Protein AF-A0AAD3CUM4-F1 (afdb_monomer_lite)

pLDDT: mean 88.6, std 14.89, range [34.88, 98.5]

Organism: NCBI:txid426638

Secondary structure (DSSP, 8-state):
-----PPPSS-HHHHHHHHHHTTPEEEEEETTTTEEEEEETTEEEEEETTTTEEEEEEEETTTEEEEEEE-S--HHHHHHHHH-TT---STT-----------S-HHHHHHHHHHHHHHHHHHHHHHHHHHHHHHHHHHHHHHHHHHHHHHHHHHHHHHHHHHHHHHHHHHHHHHHHHHHHT-S-----S-TTHHHHHHH--TTEEEEEEETTEEEEEETTS-EEE-TT--HHHHHHHHT--TTSPPEEEEEE-STT-EEEEETTS-EEEE--HHHHHHHHH--SPEEEEEE-SSTT-EEEEETT--

Radius of gyration: 44.01 Å; chains: 1; bounding box: 70×64×122 Å

Foldseek 3Di:
DDPPQPDFLADPVLLVVLCVVLVWAWDDDDVVQCWTWTDDDFWIWIANRRFRKIKIWGQDPPPGTDIDIAGPHHSVNSSVCSNPVPDDDVRDDPDPDDDDDDDDDVPVVVVVVVVVVVVVVVVVVVVVVVVVVVVVVVVVVVVVVVVVVVVVVVVVVVVVVVVVVVVVVVVVVVVVVVLVVVDPDDDDDDAAPVVQVVVQDDSQFQEWEDEDNKIKTAGPVLDIDMDPDQQPVVVCVRPVDDPPDFGWRYKYYYYPNWIWTAGPVQDIDIDADPVVVVVVVPDPFRWPDKYADNDRHGIDTATPVGD

Sequence (307 aa):
MIIVVEAAPFSISAVRKLARECGLEEIYLNETSRVISFRSSNTRYNVYYTTGTISTSLDHPRQGKTQLFRRNVDMNLLRQIFLNPRIHTDLGYQQTSPSRELNSDVKGEEDSARIQKEKLLAERAAIDKEIKECQAILDRYEKERQEKARKEAEEKERKRKAEFEEAHRREVRARDSKRTERGLRAKWCGLRESDNFKKNFRNDTTCVAIGGDTHLCLYENGGWAYSSGLTTNLHKKLHTRALSHPSPDYIAMGSLDRYYIRFANGKSEWVGPKDMTELLQNTNRKVKSVAFGEDFETYFIVFEDGY

Structure (mmCIF, N/CA/C/O backbone):
data_AF-A0AAD3CUM4-F1
#
_entry.id   AF-A0AAD3CUM4-F1
#
loop_
_atom_site.group_PDB
_atom_site.id
_atom_site.type_symbol
_atom_site.label_atom_id
_atom_site.label_alt_id
_atom_site.label_comp_id
_atom_site.label_asym_id
_atom_site.label_entity_id
_atom_site.label_seq_id
_atom_site.pdbx_PDB_ins_code
_atom_site.Cartn_x
_atom_site.Cartn_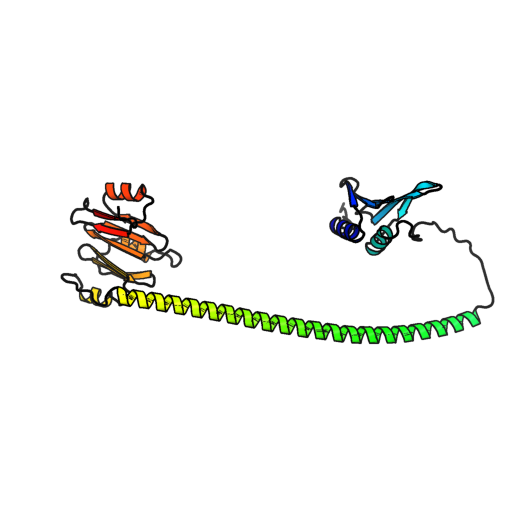y
_atom_site.Cartn_z
_atom_site.occupancy
_atom_site.B_iso_or_equiv
_atom_site.auth_seq_id
_atom_site.auth_comp_id
_atom_site.auth_asym_id
_atom_site.auth_atom_id
_atom_site.pdbx_PDB_model_num
ATOM 1 N N . MET A 1 1 ? -16.679 5.604 -51.745 1.00 39.28 1 MET A N 1
ATOM 2 C CA . MET A 1 1 ? -15.453 6.323 -52.144 1.00 39.28 1 MET A CA 1
ATOM 3 C C . MET A 1 1 ? -14.531 6.341 -50.932 1.00 39.28 1 MET A C 1
ATOM 5 O O . MET A 1 1 ? -14.786 7.084 -49.996 1.00 39.28 1 MET A O 1
ATOM 9 N N . ILE A 1 2 ? -13.573 5.413 -50.874 1.00 35.34 2 ILE A N 1
ATOM 10 C CA . ILE A 1 2 ? -12.630 5.294 -49.753 1.00 35.34 2 ILE A CA 1
ATOM 11 C C . ILE A 1 2 ? -11.552 6.350 -49.984 1.00 35.34 2 ILE A C 1
ATOM 13 O O . ILE A 1 2 ? -10.787 6.247 -50.939 1.00 35.34 2 ILE A O 1
ATOM 17 N N . ILE A 1 3 ? -11.534 7.394 -49.158 1.00 37.97 3 ILE A N 1
ATOM 18 C CA . ILE A 1 3 ? -10.437 8.360 -49.149 1.00 37.97 3 ILE A CA 1
ATOM 19 C C . ILE A 1 3 ? -9.267 7.646 -48.475 1.00 37.97 3 ILE A C 1
ATOM 21 O O . ILE A 1 3 ? -9.255 7.479 -47.256 1.00 37.97 3 ILE A O 1
ATOM 25 N N . VAL A 1 4 ? -8.314 7.170 -49.274 1.00 40.03 4 VAL A N 1
ATOM 26 C CA . VAL A 1 4 ? -7.016 6.719 -48.770 1.00 40.03 4 VAL A CA 1
ATOM 27 C C . VAL A 1 4 ? -6.328 7.966 -48.228 1.00 40.03 4 VAL A C 1
ATOM 29 O O . VAL A 1 4 ? -5.893 8.829 -48.986 1.00 40.03 4 VAL A O 1
ATOM 32 N N . VAL A 1 5 ? -6.320 8.117 -46.907 1.00 43.44 5 VAL A N 1
ATOM 33 C CA . VAL A 1 5 ? -5.578 9.191 -46.252 1.00 43.44 5 VAL A CA 1
ATOM 34 C C . VAL A 1 5 ? -4.113 8.767 -46.296 1.00 43.44 5 VAL A C 1
ATOM 36 O O . VAL A 1 5 ? -3.668 7.994 -45.451 1.00 43.44 5 VAL A O 1
ATOM 39 N N . GLU A 1 6 ? -3.383 9.190 -47.331 1.00 56.12 6 GLU A N 1
ATOM 40 C CA . GLU A 1 6 ? -1.929 9.023 -47.370 1.00 56.12 6 GLU A CA 1
ATOM 41 C C . GLU A 1 6 ? -1.338 9.608 -46.083 1.00 56.12 6 GLU A C 1
ATOM 43 O O . GLU A 1 6 ? -1.635 10.746 -45.698 1.00 56.12 6 GLU A O 1
ATOM 48 N N . ALA A 1 7 ? -0.554 8.795 -45.371 1.00 66.38 7 ALA A N 1
ATOM 49 C CA . ALA A 1 7 ? 0.102 9.221 -44.147 1.00 66.38 7 ALA A CA 1
ATOM 50 C C . ALA A 1 7 ? 0.982 10.437 -44.458 1.00 66.38 7 ALA A C 1
ATOM 52 O O . ALA A 1 7 ? 1.768 10.417 -45.405 1.00 66.38 7 ALA A O 1
ATOM 53 N N . ALA A 1 8 ? 0.833 11.504 -43.671 1.00 71.94 8 ALA A N 1
ATOM 54 C CA . ALA A 1 8 ? 1.598 12.723 -43.876 1.00 71.94 8 ALA A CA 1
ATOM 55 C C . ALA A 1 8 ? 3.113 12.403 -43.883 1.00 71.94 8 ALA A C 1
ATOM 57 O O . ALA A 1 8 ? 3.585 11.763 -42.941 1.00 71.94 8 ALA A O 1
ATOM 58 N N . PRO A 1 9 ? 3.885 12.862 -44.889 1.00 80.00 9 PRO A N 1
ATOM 59 C CA . PRO A 1 9 ? 5.317 12.597 -45.011 1.00 80.00 9 PRO A CA 1
ATOM 60 C C . PRO A 1 9 ? 6.108 13.099 -43.802 1.00 80.00 9 PRO A C 1
ATOM 62 O O . PRO A 1 9 ? 7.160 12.547 -43.486 1.00 80.00 9 PRO A O 1
ATOM 65 N N . PHE A 1 10 ? 5.592 14.107 -43.090 1.00 89.06 10 PHE A N 1
ATOM 66 C CA . PHE A 1 10 ? 6.188 14.608 -41.863 1.00 89.06 10 PHE A CA 1
ATOM 67 C C . PHE A 1 10 ? 5.177 14.692 -40.720 1.00 89.06 10 PHE A C 1
ATOM 69 O O . PHE A 1 10 ? 4.090 15.252 -40.862 1.00 89.06 10 PHE A O 1
ATOM 76 N N . SER A 1 11 ? 5.584 14.235 -39.533 1.00 93.19 11 SER A N 1
ATOM 77 C CA . SER A 1 11 ? 4.895 14.607 -38.297 1.00 93.19 11 SER A CA 1
ATOM 78 C C . SER A 1 11 ? 5.381 15.979 -37.823 1.00 93.19 11 SER A C 1
ATOM 80 O O . SER A 1 11 ? 6.581 16.264 -37.820 1.00 93.19 11 SER A O 1
ATOM 82 N N . ILE A 1 12 ? 4.457 16.835 -37.379 1.00 93.62 12 ILE A N 1
ATOM 83 C CA . ILE A 1 12 ? 4.780 18.187 -36.885 1.00 93.62 12 ILE A CA 1
ATOM 84 C C . ILE A 1 12 ? 5.822 18.117 -35.754 1.00 93.62 12 ILE A C 1
ATOM 86 O O . ILE A 1 12 ? 6.767 18.905 -35.721 1.00 93.62 12 ILE A O 1
ATOM 90 N N . SER A 1 13 ? 5.699 17.132 -34.859 1.00 94.62 13 SER A N 1
ATOM 91 C CA . SER A 1 13 ? 6.642 16.904 -33.758 1.00 94.62 13 SER A CA 1
ATOM 92 C C . SER A 1 13 ? 8.065 16.609 -34.242 1.00 94.62 13 SER A C 1
ATOM 94 O O . SER A 1 13 ? 9.021 17.125 -33.660 1.00 94.62 13 SER A O 1
ATOM 96 N N . ALA A 1 14 ? 8.223 15.825 -35.315 1.00 94.38 14 ALA A N 1
ATOM 97 C CA . ALA A 1 14 ? 9.532 15.533 -35.896 1.00 94.38 14 ALA A CA 1
ATOM 98 C C . ALA A 1 14 ? 10.150 16.776 -36.551 1.00 94.38 14 ALA A C 1
ATOM 100 O O . ALA A 1 14 ? 11.322 17.066 -36.314 1.00 94.38 14 ALA A O 1
ATOM 101 N N . VAL A 1 15 ? 9.355 17.558 -37.291 1.00 95.62 15 VAL A N 1
ATOM 102 C CA . VAL A 1 15 ? 9.814 18.813 -37.915 1.00 95.62 15 VAL A CA 1
ATOM 103 C C . VAL A 1 15 ? 10.261 19.822 -36.854 1.00 95.62 15 VAL A C 1
ATOM 105 O O . VAL A 1 15 ? 11.330 20.409 -36.984 1.00 95.62 15 VAL A O 1
ATOM 108 N N . ARG A 1 16 ? 9.498 19.981 -35.764 1.00 97.56 16 ARG A N 1
ATOM 109 C CA . ARG A 1 16 ? 9.856 20.863 -34.637 1.00 97.56 16 ARG A CA 1
ATOM 110 C C . ARG A 1 16 ? 11.131 20.432 -33.927 1.00 97.56 16 ARG A C 1
ATOM 112 O O . ARG A 1 16 ? 11.955 21.271 -33.569 1.00 97.56 16 ARG A O 1
ATOM 119 N N . LYS A 1 17 ? 11.293 19.128 -33.684 1.00 96.94 17 LYS A N 1
ATOM 120 C CA . LYS A 1 17 ? 12.518 18.588 -33.083 1.00 96.94 17 LYS A CA 1
ATOM 121 C C . LYS A 1 17 ? 13.725 18.918 -33.963 1.00 96.94 17 LYS A C 1
ATOM 123 O O . LYS A 1 17 ? 14.683 19.497 -33.463 1.00 96.94 17 LYS A O 1
ATOM 128 N N . LEU A 1 18 ? 13.619 18.645 -35.262 1.00 96.88 18 LEU A N 1
ATOM 129 C CA . LEU A 1 18 ? 14.684 18.900 -36.224 1.00 96.88 18 LEU A CA 1
ATOM 130 C C . LEU A 1 18 ? 15.019 20.394 -36.355 1.00 96.88 18 LEU A C 1
ATOM 132 O O . LEU A 1 18 ? 16.186 20.768 -36.339 1.00 96.88 18 LEU A O 1
ATOM 136 N N . ALA A 1 19 ? 14.005 21.257 -36.435 1.00 96.31 19 ALA A N 1
ATOM 137 C CA . ALA A 1 19 ? 14.190 22.703 -36.508 1.00 96.31 19 ALA A CA 1
ATOM 138 C C . ALA A 1 19 ? 14.963 23.242 -35.291 1.00 96.31 19 ALA A C 1
ATOM 140 O O . ALA A 1 19 ? 15.895 24.024 -35.464 1.00 96.31 19 ALA A O 1
ATOM 141 N N . ARG A 1 20 ? 14.643 22.765 -34.077 1.00 96.06 20 ARG A N 1
ATOM 142 C CA . ARG A 1 20 ? 15.369 23.131 -32.847 1.00 96.06 20 ARG A CA 1
ATOM 143 C C . ARG A 1 20 ? 16.819 22.655 -32.856 1.00 96.06 20 ARG A C 1
ATOM 145 O O . ARG A 1 20 ? 17.699 23.418 -32.476 1.00 96.06 20 ARG A O 1
ATOM 152 N N . GLU A 1 21 ? 17.077 21.433 -33.318 1.00 96.00 21 GLU A N 1
ATOM 153 C CA . GLU A 1 21 ? 18.443 20.907 -33.475 1.00 96.00 21 GLU A CA 1
ATOM 154 C C . GLU A 1 21 ? 19.271 21.722 -34.481 1.00 96.00 21 GLU A C 1
ATOM 156 O O . GLU A 1 21 ? 20.487 21.822 -34.340 1.00 96.00 21 GLU A O 1
ATOM 161 N N . CYS A 1 22 ? 18.622 22.332 -35.477 1.00 94.38 22 CYS A N 1
ATOM 162 C CA . CYS A 1 22 ? 19.253 23.226 -36.451 1.00 94.38 22 CYS A CA 1
ATOM 163 C C . CYS A 1 22 ? 19.242 24.710 -36.033 1.00 94.38 22 CYS A C 1
ATOM 165 O O . CYS A 1 22 ? 19.630 25.562 -36.830 1.00 94.38 22 CYS A O 1
ATOM 167 N N . GLY A 1 23 ? 18.800 25.037 -34.813 1.00 95.94 23 GLY A N 1
ATOM 168 C CA . GLY A 1 23 ? 18.780 26.411 -34.300 1.00 95.94 23 GLY A CA 1
ATOM 169 C C . GLY A 1 23 ? 17.765 27.336 -34.983 1.00 95.94 23 GLY A C 1
ATOM 170 O O . GLY A 1 23 ? 17.975 28.547 -35.025 1.00 95.94 23 GLY A O 1
ATOM 171 N N . LEU A 1 24 ? 16.685 26.788 -35.548 1.00 96.56 24 LEU A N 1
ATOM 172 C CA . LEU A 1 24 ? 15.616 27.559 -36.181 1.00 96.56 24 LEU A CA 1
ATOM 173 C C . LEU A 1 24 ? 14.502 27.899 -35.182 1.00 96.56 24 LEU A C 1
ATOM 175 O O . LEU A 1 24 ? 14.103 27.069 -34.364 1.00 96.56 24 LEU A O 1
ATOM 179 N N . GLU A 1 25 ? 13.945 29.102 -35.306 1.00 96.56 25 GLU A N 1
ATOM 180 C CA . GLU A 1 25 ? 12.812 29.573 -34.503 1.00 96.56 25 GLU A CA 1
ATOM 181 C C . GLU A 1 25 ? 11.492 29.324 -35.250 1.00 96.56 25 GLU A C 1
ATOM 183 O O . GLU A 1 25 ? 11.367 29.696 -36.419 1.00 96.56 25 GLU A O 1
ATOM 188 N N . GLU A 1 26 ? 10.506 28.697 -34.600 1.00 97.38 26 GLU A N 1
ATOM 189 C CA . GLU A 1 26 ? 9.144 28.557 -35.142 1.00 97.38 26 GLU A CA 1
ATOM 190 C C . GLU A 1 26 ? 8.433 29.910 -35.103 1.00 97.38 26 GLU A C 1
ATOM 192 O O . GLU A 1 26 ? 8.363 30.544 -34.056 1.00 97.38 26 GLU A O 1
ATOM 197 N N . ILE A 1 27 ? 7.894 30.348 -36.241 1.00 96.75 27 ILE A N 1
ATOM 198 C CA . ILE A 1 27 ? 7.274 31.678 -36.369 1.00 96.75 27 ILE A CA 1
ATOM 199 C C . ILE A 1 27 ? 5.792 31.629 -36.744 1.00 96.75 27 ILE A C 1
ATOM 201 O O . ILE A 1 27 ? 5.099 32.635 -36.613 1.00 96.75 27 ILE A O 1
ATOM 205 N N . TYR A 1 28 ? 5.300 30.504 -37.270 1.00 95.38 28 TYR A N 1
ATOM 206 C CA . TYR A 1 28 ? 3.917 30.386 -37.730 1.00 95.38 28 TYR A CA 1
ATOM 207 C C . TYR A 1 28 ? 3.509 28.922 -37.909 1.00 95.38 28 TYR A C 1
ATOM 209 O O . TYR A 1 28 ? 4.274 28.130 -38.455 1.00 95.38 28 TYR A O 1
ATOM 217 N N . LEU A 1 29 ? 2.279 28.588 -37.526 1.00 96.06 29 LEU A N 1
ATOM 218 C CA . LEU A 1 29 ? 1.625 27.320 -37.839 1.00 96.06 29 LEU A CA 1
ATOM 219 C C . LEU A 1 29 ? 0.233 27.618 -38.394 1.00 96.06 29 LEU A C 1
ATOM 221 O O . LEU A 1 29 ? -0.526 28.379 -37.798 1.00 96.06 29 LEU A O 1
ATOM 225 N N . ASN A 1 30 ? -0.108 27.000 -39.520 1.00 94.19 30 ASN A N 1
ATOM 226 C CA . ASN A 1 30 ? -1.452 27.026 -40.078 1.00 94.19 30 ASN A CA 1
ATOM 227 C C . ASN A 1 30 ? -1.895 25.603 -40.392 1.00 94.19 30 ASN A C 1
ATOM 229 O O . ASN A 1 30 ? -1.378 24.967 -41.312 1.00 94.19 30 ASN A O 1
ATOM 233 N N . GLU A 1 31 ? -2.860 25.126 -39.615 1.00 91.94 31 GLU A N 1
ATOM 234 C CA . GLU A 1 31 ? -3.391 23.770 -39.723 1.00 91.94 31 GLU A CA 1
ATOM 235 C C . GLU A 1 31 ? -4.253 23.585 -40.978 1.00 91.94 31 GLU A C 1
ATOM 237 O O . GLU A 1 31 ? -4.202 22.525 -41.602 1.00 91.94 31 GLU A O 1
ATOM 242 N N . THR A 1 32 ? -4.965 24.630 -41.412 1.00 89.62 32 THR A N 1
ATOM 243 C CA . THR A 1 32 ? -5.799 24.621 -42.624 1.00 89.62 32 THR A CA 1
ATOM 244 C C . THR A 1 32 ? -4.951 24.448 -43.882 1.00 89.62 32 THR A C 1
ATOM 246 O O . THR A 1 32 ? -5.206 23.562 -44.694 1.00 89.62 32 THR A O 1
ATOM 249 N N . SER A 1 33 ? -3.897 25.255 -44.022 1.00 89.62 33 SER A N 1
ATOM 250 C CA . SER A 1 33 ? -2.950 25.190 -45.147 1.00 89.62 33 SER A CA 1
ATOM 251 C C . SER A 1 33 ? -1.838 24.160 -44.937 1.00 89.62 33 SER A C 1
ATOM 253 O O . SER A 1 33 ? -0.965 24.010 -45.792 1.00 89.62 33 SER A O 1
ATOM 255 N N . ARG A 1 34 ? -1.856 23.466 -43.793 1.00 94.81 34 ARG A N 1
ATOM 256 C CA . ARG A 1 34 ? -0.918 22.411 -43.399 1.00 94.81 34 ARG A CA 1
ATOM 257 C C . ARG A 1 34 ? 0.549 22.813 -43.554 1.00 94.81 34 ARG A C 1
ATOM 259 O O . ARG A 1 34 ? 1.367 22.059 -44.089 1.00 94.81 34 ARG A O 1
ATOM 266 N N . VAL A 1 35 ? 0.865 24.020 -43.088 1.00 95.75 35 VAL A N 1
ATOM 267 C CA . VAL A 1 35 ? 2.194 24.627 -43.191 1.00 95.75 35 VAL A CA 1
ATOM 268 C C . VAL A 1 35 ? 2.695 25.076 -41.825 1.00 95.75 35 VAL A C 1
ATOM 270 O O . VAL A 1 35 ? 1.973 25.711 -41.059 1.00 95.75 35 VAL A O 1
ATOM 273 N N . ILE A 1 36 ? 3.957 24.766 -41.543 1.00 97.44 36 ILE A N 1
ATOM 274 C CA . ILE A 1 36 ? 4.701 25.293 -40.399 1.00 97.44 36 ILE A CA 1
ATOM 275 C C . ILE A 1 36 ? 5.894 26.094 -40.923 1.00 97.44 36 ILE A C 1
ATOM 277 O O . ILE A 1 36 ? 6.588 25.659 -41.846 1.00 97.44 36 ILE A O 1
ATOM 281 N N . SER A 1 37 ? 6.105 27.291 -40.384 1.00 97.38 37 SER A N 1
ATOM 282 C CA . SER A 1 37 ? 7.172 28.189 -40.809 1.00 97.38 37 SER A CA 1
ATOM 283 C C . SER A 1 37 ? 8.220 28.365 -39.723 1.00 97.38 37 SER A C 1
ATOM 285 O O . SER A 1 37 ? 7.894 28.558 -38.552 1.00 97.38 37 SER A O 1
ATOM 287 N N . PHE A 1 38 ? 9.476 28.416 -40.152 1.00 97.44 38 PHE A N 1
ATOM 288 C CA . PHE A 1 38 ? 10.623 28.696 -39.301 1.00 97.44 38 PHE A CA 1
ATOM 289 C C . PHE A 1 38 ? 11.467 29.836 -39.866 1.00 97.44 38 PHE A C 1
ATOM 291 O O . PHE A 1 38 ? 11.391 30.154 -41.058 1.00 97.44 38 PHE A O 1
ATOM 298 N N . ARG A 1 39 ? 12.302 30.435 -39.022 1.00 95.50 39 ARG A N 1
ATOM 299 C CA . ARG A 1 39 ? 13.227 31.505 -39.398 1.00 95.50 39 ARG A CA 1
ATOM 300 C C . ARG A 1 39 ? 14.628 31.251 -38.847 1.00 95.50 39 ARG A C 1
ATOM 302 O O . ARG A 1 39 ? 14.784 30.740 -37.743 1.00 95.50 39 ARG A O 1
ATOM 309 N N . SER A 1 40 ? 15.631 31.667 -39.615 1.00 93.06 40 SER A N 1
ATOM 310 C CA . SER A 1 40 ? 17.012 31.873 -39.159 1.00 93.06 40 SER A CA 1
ATOM 311 C C . SER A 1 40 ? 17.566 33.121 -39.820 1.00 93.06 40 SER A C 1
ATOM 313 O O . SER A 1 40 ? 17.427 33.226 -41.032 1.00 93.06 40 SER A O 1
ATOM 315 N N . SER A 1 41 ? 18.159 34.038 -39.047 1.00 85.62 41 SER A N 1
ATOM 316 C CA . SER A 1 41 ? 18.740 35.321 -39.493 1.00 85.62 41 SER A CA 1
ATOM 317 C C . SER A 1 41 ? 18.008 35.975 -40.685 1.00 85.62 41 SER A C 1
ATOM 319 O O . SER A 1 41 ? 17.056 36.719 -40.469 1.00 85.62 41 SER A O 1
ATOM 321 N N . ASN A 1 42 ? 18.394 35.642 -41.926 1.00 87.38 42 ASN A N 1
ATOM 322 C CA . ASN A 1 42 ? 17.868 36.197 -43.185 1.00 87.38 42 ASN A CA 1
ATOM 323 C C . ASN A 1 42 ? 17.093 35.195 -44.074 1.00 87.38 42 ASN A C 1
ATOM 325 O O . ASN A 1 42 ? 16.912 35.427 -45.271 1.00 87.38 42 ASN A O 1
ATOM 329 N N . THR A 1 43 ? 16.658 34.064 -43.520 1.00 93.19 43 THR A N 1
ATOM 330 C CA . THR A 1 43 ? 15.976 32.979 -44.240 1.00 93.19 43 THR A CA 1
ATOM 331 C C . THR A 1 43 ? 14.665 32.604 -43.566 1.00 93.19 43 THR A C 1
ATOM 333 O O . THR A 1 43 ? 14.620 32.366 -42.356 1.00 93.19 43 THR A O 1
ATOM 336 N N . ARG A 1 44 ? 13.602 32.481 -44.365 1.00 95.19 44 ARG A N 1
ATOM 337 C CA . ARG A 1 44 ? 12.326 31.892 -43.947 1.00 95.19 44 ARG A CA 1
ATOM 338 C C . ARG A 1 44 ? 12.135 30.532 -44.606 1.00 95.19 44 ARG A C 1
ATOM 340 O O . ARG A 1 44 ? 12.261 30.401 -45.821 1.00 95.19 44 ARG A O 1
ATOM 347 N N . TYR A 1 45 ? 11.763 29.547 -43.803 1.00 96.94 45 TYR A N 1
ATOM 348 C CA . TYR A 1 45 ? 11.442 28.191 -44.226 1.00 96.94 45 TYR A CA 1
ATOM 349 C C . TYR A 1 45 ? 9.941 27.977 -44.067 1.00 96.94 45 TYR A C 1
ATOM 351 O O . TYR A 1 45 ? 9.402 28.267 -43.005 1.00 96.94 45 TYR A O 1
ATOM 359 N N . ASN A 1 46 ? 9.269 27.458 -45.088 1.00 96.94 46 ASN A N 1
ATOM 360 C CA . ASN A 1 46 ? 7.891 26.979 -45.002 1.00 96.94 46 ASN A CA 1
ATOM 361 C C . ASN A 1 46 ? 7.888 25.480 -45.310 1.00 96.94 46 ASN A C 1
ATOM 363 O O . ASN A 1 46 ? 8.309 25.073 -46.395 1.00 96.94 46 ASN A O 1
ATOM 367 N N . VAL A 1 47 ? 7.419 24.678 -44.358 1.00 96.44 47 VAL A N 1
ATOM 368 C CA . VAL A 1 47 ? 7.346 23.217 -44.445 1.00 96.44 47 VAL A CA 1
ATOM 369 C C . VAL A 1 47 ? 5.882 22.816 -44.584 1.00 96.44 47 VAL A C 1
ATOM 371 O O . VAL A 1 47 ? 5.104 22.950 -43.639 1.00 96.44 47 VAL A O 1
ATOM 374 N N . TYR A 1 48 ? 5.507 22.315 -45.759 1.00 95.81 48 TYR A N 1
ATOM 375 C CA . TYR A 1 48 ? 4.178 21.765 -46.013 1.00 95.81 48 TYR A CA 1
ATOM 376 C C . TYR A 1 48 ? 4.179 20.293 -45.591 1.00 95.81 48 TYR A C 1
ATOM 378 O O . TYR A 1 48 ? 4.523 19.399 -46.368 1.00 95.81 48 TYR A O 1
ATOM 386 N N . TYR A 1 49 ? 3.841 20.040 -44.323 1.00 92.31 49 TYR A N 1
ATOM 387 C CA . TYR A 1 49 ? 4.108 18.758 -43.656 1.00 92.31 49 TYR A CA 1
ATOM 388 C C . TYR A 1 49 ? 3.282 17.578 -44.185 1.00 92.31 49 TYR A C 1
ATOM 390 O O . TYR A 1 49 ? 3.596 16.428 -43.893 1.00 92.31 49 TYR A O 1
ATOM 398 N N . THR A 1 50 ? 2.264 17.849 -45.006 1.00 90.38 50 THR A N 1
ATOM 399 C CA . THR A 1 50 ? 1.471 16.801 -45.669 1.00 90.38 50 THR A CA 1
ATOM 400 C C . THR A 1 50 ? 1.890 16.481 -47.098 1.00 90.38 50 THR A C 1
ATOM 402 O O . THR A 1 50 ? 1.554 15.408 -47.575 1.00 90.38 50 THR A O 1
ATOM 405 N N . THR A 1 51 ? 2.640 17.353 -47.774 1.00 89.62 51 THR A N 1
ATOM 406 C CA . THR A 1 51 ? 3.060 17.122 -49.170 1.00 89.62 51 THR A CA 1
ATOM 407 C C . THR A 1 51 ? 4.565 16.927 -49.316 1.00 89.62 51 THR A C 1
ATOM 409 O O . THR A 1 51 ? 5.044 16.676 -50.416 1.00 89.62 51 THR A O 1
ATOM 412 N N . GLY A 1 52 ? 5.337 17.113 -48.240 1.00 90.44 52 GLY A N 1
ATOM 413 C CA . GLY A 1 52 ? 6.798 17.060 -48.309 1.00 90.44 52 GLY A CA 1
ATOM 414 C C . GLY A 1 52 ? 7.389 18.208 -49.135 1.00 90.44 52 GLY A C 1
ATOM 415 O O . GLY A 1 52 ? 8.509 18.105 -49.633 1.00 90.44 52 GLY A O 1
ATOM 416 N N . THR A 1 53 ? 6.633 19.296 -49.325 1.00 94.00 53 THR A N 1
ATOM 417 C CA . THR A 1 53 ? 7.095 20.476 -50.066 1.00 94.00 53 THR A CA 1
ATOM 418 C C . THR A 1 53 ? 7.758 21.444 -49.104 1.00 94.00 53 THR A C 1
ATOM 420 O O . THR A 1 53 ? 7.173 21.805 -48.083 1.00 94.00 53 THR A O 1
ATOM 423 N N . ILE A 1 54 ? 8.954 21.911 -49.446 1.00 94.75 54 ILE A N 1
ATOM 424 C CA . ILE A 1 54 ? 9.693 22.902 -48.669 1.00 94.75 54 ILE A CA 1
ATOM 425 C C . ILE A 1 54 ? 9.917 24.135 -49.528 1.00 94.75 54 ILE A C 1
ATOM 427 O O . ILE A 1 54 ? 10.411 24.046 -50.651 1.00 94.75 54 ILE A O 1
ATOM 431 N N . SER A 1 55 ? 9.581 25.295 -48.980 1.00 94.12 55 SER A N 1
ATOM 432 C CA . SER A 1 55 ? 9.884 26.586 -49.581 1.00 94.12 55 SER A CA 1
ATOM 433 C C . SER A 1 55 ? 10.893 27.330 -48.720 1.00 94.12 55 SER A C 1
ATOM 435 O O . SER A 1 55 ? 10.648 27.548 -47.535 1.00 94.12 55 SER A O 1
ATOM 437 N N . THR A 1 56 ? 11.982 27.787 -49.327 1.00 93.69 56 THR A N 1
ATOM 438 C CA . THR A 1 56 ? 12.985 28.643 -48.684 1.00 93.69 56 THR A CA 1
ATOM 439 C C . THR A 1 56 ? 12.973 30.021 -49.322 1.00 93.69 56 THR A C 1
ATOM 441 O O . THR A 1 56 ? 13.233 30.135 -50.518 1.00 93.69 56 THR A O 1
ATOM 444 N N . SER A 1 57 ? 12.689 31.055 -48.534 1.00 91.06 57 SER A N 1
ATOM 445 C CA . SER A 1 57 ? 12.760 32.457 -48.947 1.00 91.06 57 SER A CA 1
ATOM 446 C C . SER A 1 57 ? 14.024 33.094 -48.374 1.00 91.06 57 SER A C 1
ATOM 448 O O . SER A 1 57 ? 14.208 33.108 -47.156 1.00 91.06 57 SER A O 1
ATOM 450 N N . LEU A 1 58 ? 14.881 33.606 -49.252 1.00 89.25 58 LEU A N 1
ATOM 451 C CA . LEU A 1 58 ? 16.191 34.185 -48.953 1.00 89.25 58 LEU A CA 1
ATOM 452 C C . LEU A 1 58 ? 16.240 35.622 -49.467 1.00 89.25 58 LEU A C 1
ATOM 454 O O . LEU A 1 58 ? 15.817 35.879 -50.594 1.00 89.25 58 LEU A O 1
ATOM 458 N N . ASP A 1 59 ? 16.810 36.543 -48.695 1.00 78.88 59 ASP A N 1
ATOM 459 C CA . ASP A 1 59 ? 17.126 37.878 -49.209 1.00 78.88 59 ASP A CA 1
ATOM 460 C C . ASP A 1 59 ? 18.508 37.863 -49.885 1.00 78.88 59 ASP A C 1
ATOM 462 O O . ASP A 1 59 ? 19.537 37.666 -49.232 1.00 78.88 59 ASP A O 1
ATOM 466 N N . HIS A 1 60 ? 18.542 37.955 -51.218 1.00 68.75 60 HIS A N 1
ATOM 467 C CA . HIS A 1 60 ? 19.776 37.891 -51.995 1.00 68.75 60 HIS A CA 1
ATOM 468 C C . HIS A 1 60 ? 20.364 39.299 -52.180 1.00 68.75 60 HIS A C 1
ATOM 470 O O . HIS A 1 60 ? 19.695 40.156 -52.758 1.00 68.75 60 HIS A O 1
ATOM 476 N N . PRO A 1 61 ? 21.646 39.539 -51.836 1.00 69.06 61 PRO A N 1
ATOM 477 C CA . PRO A 1 61 ? 22.236 40.884 -51.818 1.00 69.06 61 PRO A CA 1
ATOM 478 C C . PRO A 1 61 ? 22.240 41.605 -53.177 1.00 69.06 61 PRO A C 1
ATOM 480 O O . PRO A 1 61 ? 22.397 42.818 -53.219 1.00 69.06 61 PRO A O 1
ATOM 483 N N . ARG A 1 62 ? 22.067 40.877 -54.292 1.00 67.12 62 ARG A N 1
ATOM 484 C CA . ARG A 1 62 ? 21.960 41.448 -55.652 1.00 67.12 62 ARG A CA 1
ATOM 485 C C . ARG A 1 62 ? 20.591 41.298 -56.321 1.00 67.12 62 ARG A C 1
ATOM 487 O O . ARG A 1 62 ? 20.340 41.982 -57.300 1.00 67.12 62 ARG A O 1
ATOM 494 N N . GLN A 1 63 ? 19.752 40.363 -55.869 1.00 68.31 63 GLN A N 1
ATOM 495 C CA . GLN A 1 63 ? 18.518 39.968 -56.580 1.00 68.31 63 GLN A CA 1
ATOM 496 C C . GLN A 1 63 ? 17.249 40.222 -55.751 1.00 68.31 63 GLN A C 1
ATOM 498 O O . GLN A 1 63 ? 16.146 39.973 -56.228 1.00 68.31 63 GLN A O 1
ATOM 503 N N . GLY A 1 64 ? 17.392 40.719 -54.518 1.00 76.62 64 GLY A N 1
ATOM 504 C CA . GLY A 1 64 ? 16.284 40.868 -53.582 1.00 76.62 64 GLY A CA 1
ATOM 505 C C . GLY A 1 64 ? 15.759 39.518 -53.094 1.00 76.62 64 GLY A C 1
ATOM 506 O O . GLY A 1 64 ? 16.465 38.506 -53.104 1.00 76.62 64 GLY A O 1
ATOM 507 N N . LYS A 1 65 ? 14.501 39.495 -52.651 1.00 80.25 65 LYS A N 1
ATOM 508 C CA . LYS A 1 65 ? 13.868 38.303 -52.077 1.00 80.25 65 LYS A CA 1
ATOM 509 C C . LYS A 1 65 ? 13.664 37.228 -53.144 1.00 80.25 65 LYS A C 1
ATOM 511 O O . LYS A 1 65 ? 12.828 37.367 -54.030 1.00 80.25 65 LYS A O 1
ATOM 516 N N . THR A 1 66 ? 14.396 36.131 -53.012 1.00 85.38 66 THR A N 1
ATOM 517 C CA . THR A 1 66 ? 14.291 34.940 -53.862 1.00 85.38 66 THR A CA 1
ATOM 518 C C . THR A 1 66 ? 13.611 33.815 -53.089 1.00 85.38 66 THR A C 1
ATOM 520 O O . THR A 1 66 ? 13.760 33.707 -51.870 1.00 85.38 66 THR A O 1
ATOM 523 N N . GLN A 1 67 ? 12.833 32.980 -53.778 1.00 90.12 67 GLN A N 1
ATOM 524 C CA . GLN A 1 67 ? 12.128 31.849 -53.177 1.00 90.12 67 GLN A CA 1
ATOM 525 C C . GLN A 1 67 ? 12.387 30.585 -53.991 1.00 90.12 67 GLN A C 1
ATOM 527 O O . GLN A 1 67 ? 12.226 30.585 -55.208 1.00 90.12 67 GLN A O 1
ATOM 532 N N . LEU A 1 68 ? 12.774 29.509 -53.310 1.00 90.62 68 LEU A N 1
ATOM 533 C CA . LEU A 1 68 ? 13.058 28.213 -53.918 1.00 90.62 68 LEU A CA 1
ATOM 534 C C . LEU A 1 68 ? 12.122 27.152 -53.344 1.00 90.62 68 LEU A C 1
ATOM 536 O O . LEU A 1 68 ? 12.019 27.008 -52.124 1.00 90.62 68 LEU A O 1
ATOM 540 N N . PHE A 1 69 ? 11.463 26.405 -54.230 1.00 91.50 69 PHE A N 1
ATOM 541 C CA . PHE A 1 69 ? 10.562 25.310 -53.883 1.00 91.50 69 PHE A CA 1
ATOM 542 C C . PHE A 1 69 ? 11.219 23.965 -54.177 1.00 91.50 69 PHE A C 1
ATOM 544 O O . PHE A 1 69 ? 11.755 23.754 -55.261 1.00 91.50 69 PHE A O 1
ATOM 551 N N . ARG A 1 70 ? 11.130 23.041 -53.222 1.00 91.12 70 ARG A N 1
ATOM 552 C CA . ARG A 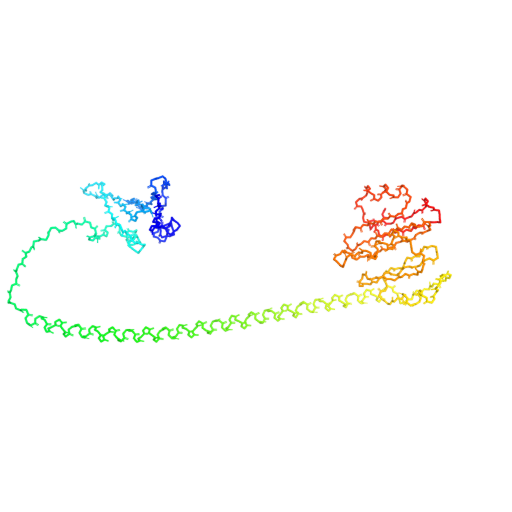1 70 ? 11.581 21.651 -53.349 1.00 91.12 70 ARG A CA 1
ATOM 553 C C . ARG A 1 70 ? 10.411 20.738 -53.009 1.00 91.12 70 ARG A C 1
ATOM 555 O O . ARG A 1 70 ? 9.716 20.989 -52.026 1.00 91.12 70 ARG A O 1
ATOM 562 N N . ARG A 1 71 ? 10.158 19.725 -53.834 1.00 90.62 71 ARG A N 1
ATOM 563 C CA . ARG A 1 71 ? 9.050 18.767 -53.665 1.00 90.62 71 ARG A CA 1
ATOM 564 C C . ARG A 1 71 ? 9.598 17.404 -53.254 1.00 90.62 71 ARG A C 1
ATOM 566 O O . ARG A 1 71 ? 10.764 17.128 -53.519 1.00 90.62 71 ARG A O 1
ATOM 573 N N . ASN A 1 72 ? 8.752 16.571 -52.646 1.00 88.06 72 ASN A N 1
ATOM 574 C CA . ASN A 1 72 ? 9.086 15.203 -52.228 1.00 88.06 72 ASN A CA 1
ATOM 575 C C . ASN A 1 72 ? 10.356 15.128 -51.363 1.00 88.06 72 ASN A C 1
ATOM 577 O O . ASN A 1 72 ? 11.187 14.240 -51.526 1.00 88.06 72 ASN A O 1
ATOM 581 N N . VAL A 1 73 ? 10.526 16.103 -50.471 1.00 91.00 73 VAL A N 1
ATOM 582 C CA . VAL A 1 73 ? 11.661 16.155 -49.550 1.00 91.00 73 VAL A CA 1
ATOM 583 C C . VAL A 1 73 ? 11.443 15.115 -48.452 1.00 91.00 73 VAL A C 1
ATOM 585 O O . VAL A 1 73 ? 10.351 15.041 -47.896 1.00 91.00 73 VAL A O 1
ATOM 588 N N . ASP A 1 74 ? 12.471 14.329 -48.128 1.00 92.50 74 ASP A N 1
ATOM 589 C CA . ASP A 1 74 ? 12.471 13.432 -46.968 1.00 92.50 74 ASP A CA 1
ATOM 590 C C . ASP A 1 74 ? 13.068 14.118 -45.720 1.00 92.50 74 ASP A C 1
ATOM 592 O O . ASP A 1 74 ? 13.563 15.247 -45.774 1.00 92.50 74 ASP A O 1
ATOM 596 N N . MET A 1 75 ? 13.024 13.457 -44.558 1.00 92.94 75 MET A N 1
ATOM 597 C CA . MET A 1 75 ? 13.506 14.057 -43.302 1.00 92.94 75 MET A CA 1
ATOM 598 C C . MET A 1 75 ? 15.014 14.357 -43.310 1.00 92.94 75 MET A C 1
ATOM 600 O O . MET A 1 75 ? 15.455 15.304 -42.654 1.00 92.94 75 MET A O 1
ATOM 604 N N . ASN A 1 76 ? 15.806 13.588 -44.060 1.00 92.38 76 ASN A N 1
ATOM 605 C CA . ASN A 1 76 ? 17.251 13.784 -44.155 1.00 92.38 76 ASN A CA 1
ATOM 606 C C . ASN A 1 76 ? 17.579 15.001 -45.021 1.00 92.38 76 ASN A C 1
ATOM 608 O O . ASN A 1 76 ? 18.398 15.839 -44.640 1.00 92.38 76 ASN A O 1
ATOM 612 N N . LEU A 1 77 ? 16.901 15.146 -46.155 1.00 91.12 77 LEU A N 1
ATOM 613 C CA . LEU A 1 77 ? 17.053 16.286 -47.041 1.00 91.12 77 LEU A CA 1
ATOM 614 C C . LEU A 1 77 ? 16.490 17.563 -46.406 1.00 91.12 77 LEU A C 1
ATOM 616 O O . LEU A 1 77 ? 17.094 18.625 -46.544 1.00 91.12 77 LEU A O 1
ATOM 620 N N . LEU A 1 78 ? 15.404 17.473 -45.630 1.00 94.56 78 LEU A N 1
ATOM 621 C CA . LEU A 1 78 ? 14.899 18.593 -44.829 1.00 94.56 78 LEU A CA 1
ATOM 622 C C . LEU A 1 78 ? 15.968 19.117 -43.859 1.00 94.56 78 LEU A C 1
ATOM 624 O O . LEU A 1 78 ? 16.177 20.327 -43.774 1.00 94.56 78 LEU A O 1
ATOM 628 N N . ARG A 1 79 ? 16.697 18.216 -43.185 1.00 95.06 79 ARG A N 1
ATOM 629 C CA . ARG A 1 79 ? 17.825 18.581 -42.313 1.00 95.06 79 ARG A CA 1
ATOM 630 C C . ARG A 1 79 ? 18.919 19.314 -43.082 1.00 95.06 79 ARG A C 1
ATOM 632 O O . ARG A 1 79 ? 19.425 20.328 -42.611 1.00 95.06 79 ARG A O 1
ATOM 639 N N . GLN A 1 80 ? 19.270 18.822 -44.268 1.00 93.94 80 GLN A N 1
ATOM 640 C CA . GLN A 1 80 ? 20.273 19.469 -45.115 1.00 93.94 80 GLN A CA 1
ATOM 641 C C . GLN A 1 80 ? 19.819 20.861 -45.576 1.00 93.94 80 GLN A C 1
ATOM 643 O O . GLN A 1 80 ? 20.618 21.792 -45.552 1.00 93.94 80 GLN A O 1
ATOM 648 N N . ILE A 1 81 ? 18.537 21.030 -45.918 1.00 94.19 81 ILE A N 1
ATOM 649 C CA . ILE A 1 81 ? 17.959 22.329 -46.295 1.00 94.19 81 ILE A CA 1
ATOM 650 C C . ILE A 1 81 ? 17.979 23.310 -45.114 1.00 94.19 81 ILE A C 1
ATOM 652 O O . ILE A 1 81 ? 18.268 24.487 -45.319 1.00 94.19 81 ILE A O 1
ATOM 656 N N . PHE A 1 82 ? 17.700 22.855 -43.888 1.00 95.06 82 PHE A N 1
ATOM 657 C CA . PHE A 1 82 ? 17.771 23.697 -42.686 1.00 95.06 82 PHE A CA 1
ATOM 658 C C . PHE A 1 82 ? 19.191 24.180 -42.378 1.00 95.06 82 PHE A C 1
ATOM 660 O O . PHE A 1 82 ? 19.361 25.316 -41.940 1.00 95.06 82 PHE A O 1
ATOM 667 N N . LEU A 1 83 ? 20.203 23.344 -42.628 1.00 93.38 83 LEU A N 1
ATOM 668 C CA . LEU A 1 83 ? 21.610 23.702 -42.427 1.00 93.38 83 LEU A CA 1
ATOM 669 C C . LEU A 1 83 ? 22.169 24.557 -43.573 1.00 93.38 83 LEU A C 1
ATOM 671 O O . LEU A 1 83 ? 22.979 25.450 -43.338 1.00 93.38 83 LEU A O 1
ATOM 675 N N . ASN A 1 84 ? 21.743 24.297 -44.810 1.00 92.19 84 ASN A N 1
ATOM 676 C CA . ASN A 1 84 ? 22.179 25.020 -45.998 1.00 92.19 84 ASN A CA 1
ATOM 677 C C . ASN A 1 84 ? 20.982 25.332 -46.919 1.00 92.19 84 ASN A C 1
ATOM 679 O O . ASN A 1 84 ? 20.672 24.552 -47.826 1.00 92.19 84 ASN A O 1
ATOM 683 N N . PRO A 1 85 ? 20.329 26.500 -46.766 1.00 88.12 85 PRO A N 1
ATOM 684 C CA . PRO A 1 85 ? 19.137 26.841 -47.546 1.00 88.12 85 PRO A CA 1
ATOM 685 C C . PRO A 1 85 ? 19.397 26.990 -49.051 1.00 88.12 85 PRO A C 1
ATOM 687 O O . PRO A 1 85 ? 18.452 26.953 -49.844 1.00 88.12 85 PRO A O 1
ATOM 690 N N . ARG A 1 86 ? 20.665 27.134 -49.464 1.00 84.69 86 ARG A N 1
ATOM 691 C CA . ARG A 1 86 ? 21.092 27.242 -50.867 1.00 84.69 86 ARG A CA 1
ATOM 692 C C . ARG A 1 86 ? 21.479 25.904 -51.491 1.00 84.69 86 ARG A C 1
ATOM 694 O O . ARG A 1 86 ? 21.954 25.902 -52.622 1.00 84.69 86 ARG A O 1
ATOM 701 N N . ILE A 1 87 ? 21.290 24.784 -50.788 1.00 85.75 87 ILE A N 1
ATOM 702 C CA . ILE A 1 87 ? 21.608 23.468 -51.340 1.00 85.75 87 ILE A CA 1
ATOM 703 C C . ILE A 1 87 ? 20.871 23.269 -52.670 1.00 85.75 87 ILE A C 1
ATOM 705 O O . ILE A 1 87 ? 19.638 23.380 -52.740 1.00 85.75 87 ILE A O 1
ATOM 709 N N . HIS A 1 88 ? 21.651 23.041 -53.728 1.00 75.19 88 HIS A N 1
ATOM 710 C CA . HIS A 1 88 ? 21.129 22.692 -55.036 1.00 75.19 88 HIS A CA 1
ATOM 711 C C . HIS A 1 88 ? 20.735 21.223 -54.974 1.00 75.19 88 HIS A C 1
ATOM 713 O O . HIS A 1 88 ? 21.572 20.346 -54.792 1.00 75.19 88 HIS A O 1
ATOM 719 N N . THR A 1 89 ? 19.439 20.971 -55.041 1.00 68.00 89 THR A N 1
ATOM 720 C CA . THR A 1 89 ? 18.899 19.628 -55.197 1.00 68.00 89 THR A CA 1
ATOM 721 C C . THR A 1 89 ? 18.444 19.558 -56.636 1.00 68.00 89 THR A C 1
ATOM 723 O O . THR A 1 89 ? 17.561 20.330 -57.007 1.00 68.00 89 THR A O 1
ATOM 726 N N . ASP A 1 90 ? 18.996 18.660 -57.444 1.00 63.50 90 ASP A N 1
ATOM 727 C CA . ASP A 1 90 ? 18.649 18.539 -58.872 1.00 63.50 90 ASP A CA 1
ATOM 728 C C . ASP A 1 90 ? 17.169 18.161 -59.123 1.00 63.50 90 ASP A C 1
ATOM 730 O O . ASP A 1 90 ? 16.702 18.100 -60.255 1.00 63.50 90 ASP A O 1
ATOM 734 N N . LEU A 1 91 ? 16.387 18.016 -58.048 1.00 60.38 91 LEU A N 1
ATOM 735 C CA . LEU A 1 91 ? 14.939 17.800 -57.960 1.00 60.38 91 LEU A CA 1
ATOM 736 C C . LEU A 1 91 ? 14.061 18.981 -58.447 1.00 60.38 91 LEU A C 1
ATOM 738 O O . LEU A 1 91 ? 12.920 19.118 -58.005 1.00 60.38 91 LEU A O 1
ATOM 742 N N . GLY A 1 92 ? 14.562 19.850 -59.330 1.00 45.47 92 GLY A N 1
ATOM 743 C CA . GLY A 1 92 ? 13.867 21.087 -59.719 1.00 45.47 92 GLY A CA 1
ATOM 744 C C . GLY A 1 92 ? 14.066 21.581 -61.153 1.00 45.47 92 GLY A C 1
ATOM 745 O O . GLY A 1 92 ? 13.395 22.536 -61.537 1.00 45.47 92 GLY A O 1
ATOM 746 N N . TYR A 1 93 ? 14.924 20.952 -61.958 1.00 42.47 93 TYR A N 1
ATOM 747 C CA . TYR A 1 93 ? 15.088 21.310 -63.370 1.00 42.47 93 TYR A CA 1
ATOM 748 C C . TYR A 1 93 ? 14.420 20.264 -64.267 1.00 42.47 93 TYR A C 1
ATOM 750 O O . TYR A 1 93 ? 14.778 19.089 -64.230 1.00 42.47 93 TYR A O 1
ATOM 758 N N . GLN A 1 94 ? 13.476 20.689 -65.115 1.00 42.03 94 GLN A N 1
ATOM 759 C CA . GLN A 1 94 ? 13.137 19.927 -66.318 1.00 42.03 94 GLN A CA 1
ATOM 760 C C . GLN A 1 94 ? 14.367 19.956 -67.233 1.00 42.03 94 GLN A C 1
ATOM 762 O O . GLN A 1 94 ? 14.619 20.948 -67.913 1.00 42.03 94 GLN A O 1
ATOM 767 N N . GLN A 1 95 ? 15.169 18.892 -67.211 1.00 38.88 95 GLN A N 1
ATOM 768 C CA . GLN A 1 95 ? 16.250 18.718 -68.173 1.00 38.88 95 GLN A CA 1
ATOM 769 C C . GLN A 1 95 ? 15.661 18.221 -69.497 1.00 38.88 95 GLN A C 1
ATOM 771 O O . GLN A 1 95 ? 15.340 17.046 -69.649 1.00 38.88 95 GLN A O 1
ATOM 776 N N . THR A 1 96 ? 15.530 19.115 -70.474 1.00 37.59 96 THR A N 1
ATOM 777 C CA . THR A 1 96 ? 15.529 18.735 -71.891 1.00 37.59 96 THR A CA 1
ATOM 778 C C . THR A 1 96 ? 16.913 18.205 -72.241 1.00 37.59 96 THR A C 1
ATOM 780 O O . THR A 1 96 ? 17.892 18.950 -72.219 1.00 37.59 96 THR A O 1
ATOM 783 N N . SER A 1 97 ? 16.999 16.912 -72.531 1.00 34.88 97 SER A N 1
ATOM 784 C CA . SER A 1 97 ? 18.220 16.246 -72.975 1.00 34.88 97 SER A CA 1
ATOM 785 C C . SER A 1 97 ? 18.593 16.704 -74.391 1.00 34.88 97 SER A C 1
ATOM 787 O O . SER A 1 97 ? 17.760 16.578 -75.289 1.00 34.88 97 SER A O 1
ATOM 789 N N . PRO A 1 98 ? 19.831 17.151 -74.658 1.00 38.00 98 PRO A N 1
ATOM 790 C CA . PRO A 1 98 ? 20.395 17.087 -75.989 1.00 38.00 98 PRO A CA 1
ATOM 791 C C . PRO A 1 98 ? 21.190 15.786 -76.113 1.00 38.00 98 PRO A C 1
ATOM 793 O O . PRO A 1 98 ? 22.213 15.581 -75.462 1.00 38.00 98 PRO A O 1
ATOM 796 N N . SER A 1 99 ? 20.694 14.906 -76.970 1.00 41.69 99 SER A N 1
ATOM 797 C CA . SER A 1 99 ? 21.417 13.771 -77.529 1.00 41.69 99 SER A CA 1
ATOM 798 C C . SER A 1 99 ? 22.687 14.255 -78.236 1.00 41.69 99 SER A C 1
ATOM 800 O O . SER A 1 99 ? 22.610 14.987 -79.224 1.00 41.69 99 SER A O 1
ATOM 802 N N . ARG A 1 100 ? 23.855 13.839 -77.739 1.00 38.72 100 ARG A N 1
ATOM 803 C CA . ARG A 1 100 ? 25.123 13.911 -78.470 1.00 38.72 100 ARG A CA 1
ATOM 804 C C . ARG A 1 100 ? 25.692 12.507 -78.594 1.00 38.72 100 ARG A C 1
ATOM 806 O O . ARG A 1 100 ? 26.118 11.909 -77.613 1.00 38.72 100 ARG A O 1
ATOM 813 N N . GLU A 1 101 ? 25.635 12.007 -79.821 1.00 48.25 101 GLU A N 1
ATOM 814 C CA . GLU A 1 101 ? 26.358 10.835 -80.289 1.00 48.25 101 GLU A CA 1
ATOM 815 C C . GLU A 1 101 ? 27.865 11.048 -80.109 1.00 48.25 101 GLU A C 1
ATOM 817 O O . GLU A 1 101 ? 28.402 12.085 -80.500 1.00 48.25 101 GLU A O 1
ATOM 822 N N . LEU A 1 102 ? 28.539 10.053 -79.538 1.00 44.41 102 LEU A N 1
ATOM 823 C CA . LEU A 1 102 ? 29.990 9.904 -79.571 1.00 44.41 102 LEU A CA 1
ATOM 824 C C . LEU A 1 102 ? 30.283 8.409 -79.684 1.00 44.41 102 LEU A C 1
ATOM 826 O O . LEU A 1 102 ? 30.074 7.638 -78.751 1.00 44.41 102 LEU A O 1
ATOM 830 N N . ASN A 1 103 ? 30.703 8.015 -80.882 1.00 43.50 103 ASN A N 1
ATOM 831 C CA . ASN A 1 103 ? 31.270 6.711 -81.179 1.00 43.50 103 ASN A CA 1
ATOM 832 C C . ASN A 1 103 ? 32.802 6.794 -81.140 1.00 43.50 103 ASN A C 1
ATOM 834 O O . ASN A 1 103 ? 33.370 7.837 -81.451 1.00 43.50 103 ASN A O 1
ATOM 838 N N . SER A 1 104 ? 33.394 5.629 -80.856 1.00 50.41 104 SER A N 1
ATOM 839 C CA . SER A 1 104 ? 34.772 5.194 -81.137 1.00 50.41 104 SER A CA 1
ATOM 840 C C . SER A 1 104 ? 35.903 5.583 -80.171 1.00 50.41 104 SER A C 1
ATOM 842 O O . SER A 1 104 ? 36.859 6.222 -80.591 1.00 50.41 104 SER A O 1
ATOM 844 N N . ASP A 1 105 ? 35.841 5.096 -78.921 1.00 52.78 105 ASP A N 1
ATOM 845 C CA . ASP A 1 105 ? 37.008 4.480 -78.233 1.00 52.78 105 ASP A CA 1
ATOM 846 C C . ASP A 1 105 ? 36.617 3.565 -77.034 1.00 52.78 105 ASP A C 1
ATOM 848 O O . ASP A 1 105 ? 37.323 3.406 -76.042 1.00 52.78 105 ASP A O 1
ATOM 852 N N . VAL A 1 106 ? 35.443 2.924 -77.122 1.00 56.59 106 VAL A N 1
ATOM 853 C CA . VAL A 1 106 ? 34.711 2.313 -75.985 1.00 56.59 106 VAL A CA 1
ATOM 854 C C . VAL A 1 106 ? 35.433 1.125 -75.324 1.00 56.59 106 VAL A C 1
ATOM 856 O O . VAL A 1 106 ? 35.193 0.817 -74.160 1.00 56.59 106 VAL A O 1
ATOM 859 N N . LYS A 1 107 ? 36.344 0.446 -76.029 1.00 56.38 107 LYS A N 1
ATOM 860 C CA . LYS A 1 107 ? 36.868 -0.850 -75.570 1.00 56.38 107 LYS A CA 1
ATOM 861 C C . LYS A 1 107 ? 37.922 -0.732 -74.456 1.00 56.38 107 LYS A C 1
ATOM 863 O O . LYS A 1 107 ? 37.976 -1.594 -73.588 1.00 56.38 107 LYS A O 1
ATOM 868 N N . GLY A 1 108 ? 38.725 0.337 -74.448 1.00 64.44 108 GLY A N 1
ATOM 869 C CA . GLY A 1 108 ? 39.738 0.574 -73.404 1.00 64.44 108 GLY A CA 1
ATOM 870 C C . GLY A 1 108 ? 39.161 1.156 -72.106 1.00 64.44 108 GLY A C 1
ATOM 871 O O . GLY A 1 108 ? 39.618 0.830 -71.005 1.00 64.44 108 GLY A O 1
ATOM 872 N N . GLU A 1 109 ? 38.120 1.981 -72.225 1.00 75.94 109 GLU A N 1
ATOM 873 C CA . GLU A 1 109 ? 37.392 2.533 -71.078 1.00 75.94 109 GLU A CA 1
ATOM 874 C C . GLU A 1 109 ? 36.546 1.466 -70.373 1.00 75.94 109 GLU A C 1
ATOM 876 O O . GLU A 1 109 ? 36.490 1.445 -69.143 1.00 75.94 109 GLU A O 1
ATOM 881 N N . GLU A 1 110 ? 35.948 0.537 -71.127 1.00 80.19 110 GLU A N 1
ATOM 882 C CA . GLU A 1 110 ? 35.162 -0.566 -70.566 1.00 80.19 110 GLU A CA 1
ATOM 883 C C . GLU A 1 110 ? 36.020 -1.489 -69.687 1.00 80.19 110 GLU A C 1
ATOM 885 O O . GLU A 1 110 ? 35.644 -1.785 -68.550 1.00 80.19 110 GLU A O 1
ATOM 890 N N . ASP A 1 111 ? 37.206 -1.889 -70.152 1.00 82.50 111 ASP A N 1
ATOM 891 C CA . ASP A 1 111 ? 38.115 -2.733 -69.367 1.00 82.50 111 ASP A CA 1
ATOM 892 C C . ASP A 1 111 ? 38.653 -2.000 -68.125 1.00 82.50 111 ASP A C 1
ATOM 894 O O . ASP A 1 111 ? 38.702 -2.574 -67.032 1.00 82.50 111 ASP A O 1
ATOM 898 N N . SER A 1 112 ? 38.958 -0.704 -68.245 1.00 84.62 112 SER A N 1
ATOM 899 C CA . SER A 1 112 ? 39.360 0.129 -67.101 1.00 84.62 112 SER A CA 1
ATOM 900 C C . SER A 1 112 ? 38.243 0.243 -66.053 1.00 84.62 112 SER A C 1
ATOM 902 O O . SER A 1 112 ? 38.489 0.101 -64.851 1.00 84.62 112 SER A O 1
ATOM 904 N N . ALA A 1 113 ? 36.995 0.420 -66.495 1.00 88.50 113 ALA A N 1
ATOM 905 C CA . ALA A 1 113 ? 35.829 0.462 -65.619 1.00 88.50 113 ALA A CA 1
ATOM 906 C C . ALA A 1 113 ? 35.565 -0.892 -64.935 1.00 88.50 113 ALA A C 1
ATOM 908 O O . ALA A 1 113 ? 35.177 -0.928 -63.763 1.00 88.50 113 ALA A O 1
ATOM 909 N N . ARG A 1 114 ? 35.807 -2.017 -65.625 1.00 91.19 114 ARG A N 1
ATOM 910 C CA . ARG A 1 114 ? 35.681 -3.368 -65.046 1.00 91.19 114 ARG A CA 1
ATOM 911 C C . ARG A 1 114 ? 36.693 -3.599 -63.927 1.00 91.19 114 ARG A C 1
ATOM 913 O O . ARG A 1 114 ? 36.291 -4.043 -62.852 1.00 91.19 114 ARG A O 1
ATOM 920 N N . ILE A 1 115 ? 37.956 -3.218 -64.135 1.00 91.56 115 ILE A N 1
ATOM 921 C CA . ILE A 1 115 ? 39.012 -3.313 -63.113 1.00 91.56 115 ILE A CA 1
ATOM 922 C C . ILE A 1 115 ? 38.667 -2.444 -61.894 1.00 91.56 115 ILE A C 1
ATOM 924 O O . ILE A 1 115 ? 38.773 -2.891 -60.749 1.00 91.56 115 ILE A O 1
ATOM 928 N N . GLN A 1 116 ? 38.197 -1.212 -62.113 1.00 94.00 116 GLN A N 1
ATOM 929 C CA . GLN A 1 116 ? 37.795 -0.326 -61.018 1.00 94.00 116 GLN A CA 1
ATOM 930 C C . GLN A 1 116 ? 36.600 -0.883 -60.233 1.00 94.00 116 GLN A C 1
ATOM 932 O O . GLN A 1 116 ? 36.593 -0.836 -59.002 1.00 94.00 116 GLN A O 1
ATOM 937 N N . LYS A 1 117 ? 35.604 -1.447 -60.924 1.00 94.50 117 LYS A N 1
ATOM 938 C CA . LYS A 1 117 ? 34.448 -2.092 -60.292 1.00 94.50 117 LYS A CA 1
ATOM 939 C C . LYS A 1 117 ? 34.870 -3.269 -59.415 1.00 94.50 117 LYS A C 1
ATOM 941 O O . LYS A 1 117 ? 34.370 -3.393 -58.301 1.00 94.50 117 LYS A O 1
ATOM 946 N N . GLU A 1 118 ? 35.778 -4.117 -59.891 1.00 95.94 118 GLU A N 1
ATOM 947 C CA . GLU A 1 118 ? 36.276 -5.260 -59.121 1.00 95.94 118 GLU A CA 1
ATOM 948 C C . GLU A 1 118 ? 37.031 -4.809 -57.863 1.00 95.94 118 GLU A C 1
ATOM 950 O O . GLU A 1 118 ? 36.769 -5.315 -56.770 1.00 95.94 118 GLU A O 1
ATOM 955 N N . LYS A 1 119 ? 37.867 -3.768 -57.979 1.00 96.50 119 LYS A N 1
ATOM 956 C CA . LYS A 1 119 ? 38.543 -3.151 -56.830 1.00 96.50 119 LYS A CA 1
ATOM 957 C C . LYS A 1 119 ? 37.551 -2.610 -55.792 1.00 96.50 119 LYS A C 1
ATOM 959 O O . LYS A 1 119 ? 37.712 -2.878 -54.604 1.00 96.50 119 LYS A O 1
ATOM 964 N N . LEU A 1 120 ? 36.509 -1.900 -56.230 1.00 95.31 120 LEU A N 1
ATOM 965 C CA . LEU A 1 120 ? 35.465 -1.373 -55.340 1.00 95.31 120 LEU A CA 1
ATOM 966 C C . LEU A 1 120 ? 34.649 -2.488 -54.667 1.00 95.31 120 LEU A C 1
ATOM 968 O O . LEU A 1 120 ? 34.250 -2.349 -53.513 1.00 95.31 120 LEU A O 1
ATOM 972 N N . LEU A 1 121 ? 34.402 -3.602 -55.363 1.00 96.12 121 LEU A N 1
ATOM 973 C CA . LEU A 1 121 ? 33.729 -4.764 -54.777 1.00 96.12 121 LEU A CA 1
ATOM 974 C C . LEU A 1 121 ? 34.585 -5.432 -53.694 1.00 96.12 121 LEU A C 1
ATOM 976 O O . LEU A 1 121 ? 34.047 -5.804 -52.651 1.00 96.12 121 LEU A O 1
ATOM 980 N N . ALA A 1 122 ? 35.898 -5.543 -53.908 1.00 95.94 122 ALA A N 1
ATOM 981 C CA . ALA A 1 122 ? 36.823 -6.066 -52.905 1.00 95.94 122 ALA A CA 1
ATOM 982 C C . ALA A 1 122 ? 36.907 -5.153 -51.668 1.00 95.94 122 ALA A C 1
ATOM 984 O O . ALA A 1 122 ? 36.847 -5.639 -50.539 1.00 95.94 122 ALA A O 1
ATOM 985 N N . GLU A 1 123 ? 36.974 -3.833 -51.868 1.00 96.94 123 GLU A N 1
ATOM 986 C CA . GLU A 1 123 ? 36.967 -2.847 -50.781 1.00 96.94 123 GLU A CA 1
ATOM 987 C C . GLU A 1 123 ? 35.659 -2.893 -49.980 1.00 96.94 123 GLU A C 1
ATOM 989 O O . GLU A 1 123 ? 35.681 -2.957 -48.751 1.00 96.94 123 GLU A O 1
ATOM 994 N N . ARG A 1 124 ? 34.510 -2.975 -50.662 1.00 96.19 124 ARG A N 1
ATOM 995 C CA . ARG A 1 124 ? 33.211 -3.149 -50.003 1.00 96.19 124 ARG A CA 1
ATOM 996 C C . ARG A 1 124 ? 33.161 -4.427 -49.164 1.00 96.19 124 ARG A C 1
ATOM 998 O O . ARG A 1 124 ? 32.666 -4.388 -48.044 1.00 96.19 124 ARG A O 1
ATOM 1005 N N . ALA A 1 125 ? 33.683 -5.541 -49.677 1.00 96.88 125 ALA A N 1
ATOM 1006 C CA . ALA A 1 125 ? 33.717 -6.800 -48.937 1.00 96.88 125 ALA A CA 1
ATOM 1007 C C . ALA A 1 125 ? 34.598 -6.717 -47.676 1.00 96.88 125 ALA A C 1
ATOM 1009 O O . ALA A 1 125 ? 34.255 -7.312 -46.652 1.00 96.88 125 ALA A O 1
ATOM 1010 N N . ALA A 1 126 ? 35.703 -5.963 -47.729 1.00 96.88 126 ALA A N 1
ATOM 1011 C CA . ALA A 1 126 ? 36.540 -5.690 -46.562 1.00 96.88 126 ALA A CA 1
ATOM 1012 C C . ALA A 1 126 ? 35.797 -4.837 -45.519 1.00 96.88 126 ALA A C 1
ATOM 1014 O O . ALA A 1 126 ? 35.750 -5.215 -44.349 1.00 96.88 126 ALA A O 1
ATOM 1015 N N . ILE A 1 127 ? 35.127 -3.763 -45.949 1.00 96.31 127 ILE A N 1
ATOM 1016 C CA . ILE A 1 127 ? 34.312 -2.907 -45.071 1.00 96.31 127 ILE A CA 1
ATOM 1017 C C . ILE A 1 127 ? 33.165 -3.705 -44.434 1.00 96.31 127 ILE A C 1
ATOM 1019 O O . ILE A 1 127 ? 32.934 -3.607 -43.232 1.00 96.31 127 ILE A O 1
ATOM 1023 N N . ASP A 1 128 ? 32.467 -4.547 -45.200 1.00 96.88 128 ASP A N 1
ATOM 1024 C CA . ASP A 1 128 ? 31.379 -5.384 -44.681 1.00 96.88 128 ASP A CA 1
ATOM 1025 C C . ASP A 1 128 ? 31.877 -6.380 -43.618 1.00 96.88 128 ASP A C 1
ATOM 1027 O O . ASP A 1 128 ? 31.144 -6.721 -42.685 1.00 96.88 128 ASP A O 1
ATOM 1031 N N . LYS A 1 129 ? 33.128 -6.846 -43.728 1.00 98.00 129 LYS A N 1
ATOM 1032 C CA . LYS A 1 129 ? 33.763 -7.682 -42.703 1.00 98.00 129 LYS A CA 1
ATOM 1033 C C . LYS A 1 129 ? 34.040 -6.882 -41.427 1.00 98.00 129 LYS A C 1
ATOM 1035 O O . LYS A 1 129 ? 33.669 -7.345 -40.351 1.00 98.00 129 LYS A O 1
ATOM 1040 N N . GLU A 1 130 ? 34.611 -5.685 -41.540 1.00 98.00 130 GLU A N 1
ATOM 1041 C CA . GLU A 1 130 ? 34.858 -4.802 -40.389 1.00 98.00 130 GLU A CA 1
ATOM 1042 C C . GLU A 1 130 ? 33.554 -4.397 -39.685 1.00 98.00 130 GLU A C 1
ATOM 1044 O O . GLU A 1 130 ? 33.473 -4.421 -38.458 1.00 98.00 130 GLU A O 1
ATOM 1049 N N . ILE A 1 131 ? 32.490 -4.105 -40.444 1.00 97.06 131 ILE A N 1
ATOM 1050 C CA . ILE A 1 131 ? 31.160 -3.812 -39.889 1.00 97.06 131 ILE A CA 1
ATOM 1051 C C . ILE A 1 131 ? 30.647 -4.994 -39.062 1.00 97.06 131 ILE A C 1
ATOM 1053 O O . ILE A 1 131 ? 30.138 -4.785 -37.960 1.00 97.06 131 ILE A O 1
ATOM 1057 N N . LYS A 1 132 ? 30.800 -6.231 -39.553 1.00 98.19 132 LYS A N 1
ATOM 1058 C CA . LYS A 1 132 ? 30.390 -7.434 -38.811 1.00 98.19 132 LYS A CA 1
ATOM 1059 C C . LYS A 1 132 ? 31.188 -7.622 -37.523 1.00 98.19 132 LYS A C 1
ATOM 1061 O O . LYS A 1 132 ? 30.611 -8.001 -36.506 1.00 98.19 132 LYS A O 1
ATOM 1066 N N . GLU A 1 133 ? 32.489 -7.348 -37.542 1.00 98.19 133 GLU A N 1
ATOM 1067 C CA . GLU A 1 133 ? 33.333 -7.420 -36.343 1.00 98.19 133 GLU A CA 1
ATOM 1068 C C . GLU A 1 133 ? 32.928 -6.354 -35.310 1.00 98.19 133 GLU A C 1
ATOM 1070 O O . GLU A 1 133 ? 32.726 -6.674 -34.137 1.00 98.19 133 GLU A O 1
ATOM 1075 N N . CYS A 1 134 ? 32.694 -5.113 -35.745 1.00 96.81 134 CYS A N 1
ATOM 1076 C CA . CYS A 1 134 ? 32.177 -4.040 -34.894 1.00 96.81 134 CYS A CA 1
ATOM 1077 C C . CYS A 1 134 ? 30.796 -4.367 -34.303 1.00 96.81 134 CYS A C 1
ATOM 1079 O O . CYS A 1 134 ? 30.560 -4.116 -33.121 1.00 96.81 134 CYS A O 1
ATOM 1081 N N . GLN A 1 135 ? 29.892 -4.957 -35.090 1.00 98.06 135 GLN A N 1
ATOM 10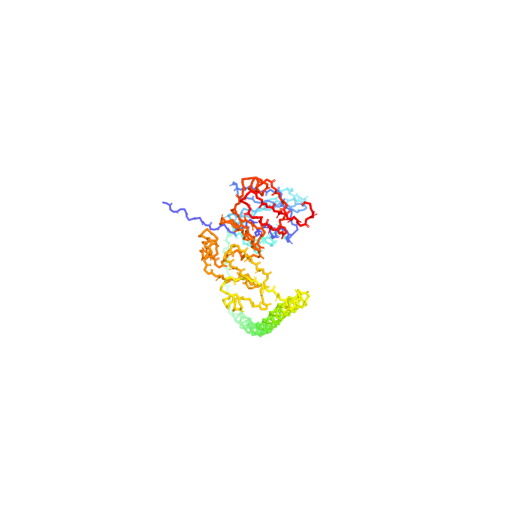82 C CA . GLN A 1 135 ? 28.577 -5.401 -34.614 1.00 98.06 135 GLN A CA 1
ATOM 1083 C C . GLN A 1 135 ? 28.703 -6.485 -33.539 1.00 98.06 135 GLN A C 1
ATOM 1085 O O . GLN A 1 135 ? 28.078 -6.374 -32.489 1.00 98.06 135 GLN A O 1
ATOM 1090 N N . ALA A 1 136 ? 29.578 -7.474 -33.737 1.00 98.19 136 ALA A N 1
ATOM 1091 C CA . ALA A 1 136 ? 29.817 -8.514 -32.738 1.00 98.19 136 ALA A CA 1
ATOM 1092 C C . ALA A 1 136 ? 30.366 -7.944 -31.415 1.00 98.19 136 ALA A C 1
ATOM 1094 O O . ALA A 1 136 ? 30.017 -8.421 -30.332 1.00 98.19 136 ALA A O 1
ATOM 1095 N N . ILE A 1 137 ? 31.205 -6.904 -31.489 1.00 98.19 137 ILE A N 1
ATOM 1096 C CA . ILE A 1 137 ? 31.706 -6.187 -30.311 1.00 98.19 137 ILE A CA 1
ATOM 1097 C C . ILE A 1 137 ? 30.562 -5.450 -29.597 1.00 98.19 137 ILE A C 1
ATOM 1099 O O . ILE A 1 137 ? 30.444 -5.556 -28.375 1.00 98.19 137 ILE A O 1
ATOM 1103 N N . LEU A 1 138 ? 29.700 -4.742 -30.334 1.00 96.81 138 LEU A N 1
ATOM 1104 C CA . LEU A 1 138 ? 28.541 -4.046 -29.762 1.00 96.81 138 LEU A CA 1
ATOM 1105 C C . LEU A 1 138 ? 27.576 -5.017 -29.072 1.00 96.81 138 LEU A C 1
ATOM 1107 O O . LEU A 1 138 ? 27.223 -4.793 -27.914 1.00 96.81 138 LEU A O 1
ATOM 1111 N N . ASP A 1 139 ? 27.241 -6.133 -29.718 1.00 97.94 139 ASP A N 1
ATOM 1112 C CA . ASP A 1 139 ? 26.360 -7.162 -29.154 1.00 97.94 139 ASP A CA 1
ATOM 1113 C C . ASP A 1 139 ? 26.912 -7.732 -27.842 1.00 97.94 139 ASP A C 1
ATOM 1115 O O . ASP A 1 139 ? 26.168 -8.010 -26.894 1.00 97.94 139 ASP A O 1
ATOM 1119 N N . ARG A 1 140 ? 28.237 -7.905 -27.759 1.00 98.50 140 ARG A N 1
ATOM 1120 C CA . ARG A 1 140 ? 28.900 -8.343 -26.529 1.00 98.50 140 ARG A CA 1
ATOM 1121 C C . ARG A 1 140 ? 28.744 -7.305 -25.417 1.00 98.50 140 ARG A C 1
ATOM 1123 O O . ARG A 1 140 ? 28.357 -7.674 -24.309 1.00 98.50 140 ARG A O 1
ATOM 1130 N N . TYR A 1 141 ? 28.997 -6.028 -25.705 1.00 97.88 141 TYR A N 1
ATOM 1131 C CA . TYR A 1 141 ? 28.835 -4.954 -24.720 1.00 97.88 141 TYR A CA 1
ATOM 1132 C C . TYR A 1 141 ? 27.388 -4.807 -24.247 1.00 97.88 141 TYR A C 1
ATOM 1134 O O . TYR A 1 141 ? 27.143 -4.576 -23.061 1.00 97.88 141 TYR A O 1
ATOM 1142 N N . GLU A 1 142 ? 26.416 -4.966 -25.142 1.00 97.75 142 GLU A N 1
ATOM 1143 C CA . GLU A 1 142 ? 25.002 -4.928 -24.778 1.00 97.75 142 GLU A CA 1
ATOM 1144 C C . GLU A 1 142 ? 24.619 -6.089 -23.860 1.00 97.75 142 GLU A C 1
ATOM 1146 O O . GLU A 1 142 ? 23.958 -5.863 -22.843 1.00 97.75 142 GLU A O 1
ATOM 1151 N N . LYS A 1 143 ? 25.088 -7.309 -24.148 1.00 98.25 143 LYS A N 1
ATOM 1152 C CA . LYS A 1 143 ? 24.878 -8.473 -23.272 1.00 98.25 143 LYS A CA 1
ATOM 1153 C C . LYS A 1 143 ? 25.499 -8.272 -21.891 1.00 98.25 143 LYS A C 1
ATOM 1155 O O . LYS A 1 143 ? 24.824 -8.495 -20.888 1.00 98.25 143 LYS A O 1
ATOM 1160 N N . GLU A 1 144 ? 26.742 -7.796 -21.822 1.00 98.19 144 GLU A N 1
ATOM 1161 C CA . GLU A 1 144 ? 27.419 -7.502 -20.551 1.00 98.19 144 GLU A CA 1
ATOM 1162 C C . GLU A 1 144 ? 26.671 -6.415 -19.754 1.00 98.19 144 GLU A C 1
ATOM 1164 O O . GLU A 1 144 ? 26.479 -6.537 -18.539 1.00 98.19 144 GLU A O 1
ATOM 1169 N N . ARG A 1 145 ? 26.162 -5.379 -20.433 1.00 98.19 145 ARG A N 1
ATOM 1170 C CA . ARG A 1 145 ? 25.343 -4.324 -19.817 1.00 98.19 145 ARG A CA 1
ATOM 1171 C C . ARG A 1 145 ? 24.017 -4.863 -19.280 1.00 98.19 145 ARG A C 1
ATOM 1173 O O . ARG A 1 145 ? 23.623 -4.493 -18.174 1.00 98.19 145 ARG A O 1
ATOM 1180 N N . GLN A 1 146 ? 23.335 -5.721 -20.037 1.00 97.62 146 GLN A N 1
ATOM 1181 C CA . GLN A 1 146 ? 22.084 -6.353 -19.610 1.00 97.62 146 GLN A CA 1
ATOM 1182 C C . GLN A 1 146 ? 22.301 -7.274 -18.405 1.00 97.62 146 GLN A C 1
ATOM 1184 O O . GLN A 1 146 ? 21.527 -7.226 -17.449 1.00 97.62 146 GLN A O 1
ATOM 1189 N N . GLU A 1 147 ? 23.372 -8.070 -18.401 1.00 98.19 147 GLU A N 1
ATOM 1190 C CA . GLU A 1 147 ? 23.696 -8.949 -17.276 1.00 98.19 147 GLU A CA 1
ATOM 1191 C C . GLU A 1 147 ? 24.017 -8.149 -16.008 1.00 98.19 147 GLU A C 1
ATOM 1193 O O . GLU A 1 147 ? 23.524 -8.479 -14.925 1.00 98.19 147 GLU A O 1
ATOM 1198 N N . LYS A 1 148 ? 24.792 -7.066 -16.138 1.00 98.06 148 LYS A N 1
ATOM 1199 C CA . LYS A 1 148 ? 25.088 -6.165 -15.020 1.00 98.06 148 LYS A CA 1
ATOM 1200 C C . LYS A 1 148 ? 23.812 -5.538 -14.454 1.00 98.06 148 LYS A C 1
ATOM 1202 O O . LYS A 1 148 ? 23.601 -5.588 -13.245 1.00 98.06 148 LYS A O 1
ATOM 1207 N N . ALA A 1 149 ? 22.934 -5.028 -15.320 1.00 97.69 149 ALA A N 1
ATOM 1208 C CA . ALA A 1 149 ? 21.654 -4.456 -14.907 1.00 97.69 149 ALA A CA 1
ATOM 1209 C C . ALA A 1 149 ? 20.757 -5.483 -14.194 1.00 97.69 149 ALA A C 1
ATOM 1211 O O . ALA A 1 149 ? 20.113 -5.151 -13.199 1.00 97.69 149 ALA A O 1
ATOM 1212 N N . ARG A 1 150 ? 20.746 -6.744 -14.653 1.00 98.06 150 ARG A N 1
ATOM 1213 C CA . ARG A 1 150 ? 20.009 -7.831 -13.994 1.00 98.06 150 ARG A CA 1
ATOM 1214 C C . ARG A 1 150 ? 20.548 -8.111 -12.588 1.00 98.06 150 ARG A C 1
ATOM 1216 O O . ARG A 1 150 ? 19.762 -8.159 -11.647 1.00 98.06 150 ARG A O 1
ATOM 1223 N N . LYS A 1 151 ? 21.871 -8.230 -12.428 1.00 97.94 151 LYS A N 1
ATOM 1224 C CA . LYS A 1 151 ? 22.508 -8.459 -11.115 1.00 97.94 151 LYS A CA 1
ATOM 1225 C C . LYS A 1 151 ? 22.231 -7.316 -10.132 1.00 97.94 151 LYS A C 1
ATOM 1227 O O . LYS A 1 151 ? 21.918 -7.568 -8.972 1.00 97.94 151 LYS A O 1
ATOM 1232 N N . GLU A 1 152 ? 22.293 -6.068 -10.596 1.00 98.06 152 GLU A N 1
ATOM 1233 C CA . GLU A 1 152 ? 21.963 -4.892 -9.776 1.00 98.06 152 GLU A CA 1
ATOM 1234 C C . GLU A 1 152 ? 20.484 -4.879 -9.347 1.00 98.06 152 GLU A C 1
ATOM 1236 O O . GLU A 1 152 ? 20.169 -4.536 -8.203 1.00 98.06 152 GLU A O 1
ATOM 1241 N N . ALA A 1 153 ? 19.567 -5.280 -10.235 1.00 97.19 153 ALA A N 1
ATOM 1242 C CA . ALA A 1 153 ? 18.144 -5.386 -9.919 1.00 97.19 153 ALA A CA 1
ATOM 1243 C C . ALA A 1 153 ? 17.861 -6.475 -8.869 1.00 97.19 153 ALA A C 1
ATOM 1245 O O . ALA A 1 153 ? 17.167 -6.202 -7.887 1.00 97.19 153 ALA A O 1
ATOM 1246 N N . GLU A 1 154 ? 18.449 -7.663 -9.028 1.00 98.00 154 GLU A N 1
ATOM 1247 C CA . GLU A 1 154 ? 18.340 -8.773 -8.069 1.00 98.00 154 GLU A CA 1
ATOM 1248 C C . GLU A 1 154 ? 18.901 -8.387 -6.689 1.00 98.00 154 GLU A C 1
ATOM 1250 O O . GLU A 1 154 ? 18.281 -8.655 -5.656 1.00 98.00 154 GLU A O 1
ATOM 1255 N N . GLU A 1 155 ? 20.045 -7.695 -6.638 1.00 98.12 155 GLU A N 1
ATOM 1256 C CA . GLU A 1 155 ? 20.615 -7.222 -5.373 1.00 98.12 155 GLU A CA 1
ATOM 1257 C C . GLU A 1 155 ? 19.703 -6.195 -4.687 1.00 98.12 155 GLU A C 1
ATOM 1259 O O . GLU A 1 155 ? 19.506 -6.251 -3.468 1.00 98.12 155 GLU A O 1
ATOM 1264 N N . LYS A 1 156 ? 19.119 -5.271 -5.458 1.00 97.56 156 LYS A N 1
ATOM 1265 C CA . LYS A 1 156 ? 18.187 -4.263 -4.941 1.00 97.56 156 LYS A CA 1
ATOM 1266 C C . LYS A 1 156 ? 16.910 -4.898 -4.395 1.00 97.56 156 LYS A C 1
ATOM 1268 O O . LYS A 1 156 ? 16.423 -4.472 -3.349 1.00 97.56 156 LYS A O 1
ATOM 1273 N N . GLU A 1 157 ? 16.375 -5.911 -5.069 1.00 97.69 157 GLU A N 1
ATOM 1274 C CA . GLU A 1 157 ? 15.216 -6.664 -4.590 1.00 97.69 157 GLU A CA 1
ATOM 1275 C C . GLU A 1 157 ? 15.539 -7.425 -3.300 1.00 97.69 157 GLU A C 1
ATOM 1277 O O . GLU A 1 157 ? 14.791 -7.337 -2.323 1.00 97.69 157 GLU A O 1
ATOM 1282 N N . ARG A 1 158 ? 16.704 -8.080 -3.240 1.00 97.56 158 ARG A N 1
ATOM 1283 C CA . ARG A 1 158 ? 17.178 -8.758 -2.028 1.00 97.56 158 ARG A CA 1
ATOM 1284 C C . ARG A 1 158 ? 17.322 -7.792 -0.849 1.00 97.56 158 ARG A C 1
ATOM 1286 O O . ARG A 1 158 ? 16.893 -8.129 0.252 1.00 97.56 158 ARG A O 1
ATOM 1293 N N . LYS A 1 159 ? 17.883 -6.595 -1.069 1.00 97.38 159 LYS A N 1
ATOM 1294 C CA . LYS A 1 159 ? 17.986 -5.547 -0.035 1.00 97.38 159 LYS A CA 1
ATOM 1295 C C . LYS A 1 159 ? 16.609 -5.101 0.452 1.00 97.38 159 LYS A C 1
ATOM 1297 O O . LYS A 1 159 ? 16.377 -5.110 1.653 1.00 97.38 159 LYS A O 1
ATOM 1302 N N . ARG A 1 160 ? 15.670 -4.823 -0.459 1.00 96.19 160 ARG A N 1
ATOM 1303 C CA . ARG A 1 160 ? 14.285 -4.461 -0.101 1.00 96.19 160 ARG A CA 1
ATOM 1304 C C . ARG A 1 160 ? 13.596 -5.536 0.737 1.00 96.19 160 ARG A C 1
ATOM 1306 O O . ARG A 1 160 ? 12.917 -5.214 1.707 1.00 96.19 160 ARG A O 1
ATOM 1313 N N . LYS A 1 161 ? 13.770 -6.809 0.374 1.00 95.81 161 LYS A N 1
ATOM 1314 C CA . LYS A 1 161 ? 13.200 -7.931 1.127 1.00 95.81 161 LYS A CA 1
ATOM 1315 C C . LYS A 1 161 ? 13.814 -8.042 2.526 1.00 95.81 161 LYS A C 1
ATOM 1317 O O . LYS A 1 161 ? 13.075 -8.193 3.493 1.00 95.81 161 LYS A O 1
ATOM 1322 N N . ALA A 1 162 ? 15.136 -7.909 2.640 1.00 96.44 162 ALA A N 1
ATOM 1323 C CA . ALA A 1 162 ? 15.831 -7.935 3.926 1.00 96.44 162 ALA A CA 1
ATOM 1324 C C . ALA A 1 162 ? 15.419 -6.763 4.837 1.00 96.44 162 ALA A C 1
ATOM 1326 O O . ALA A 1 162 ? 15.122 -6.982 6.008 1.00 96.44 162 ALA A O 1
ATOM 1327 N N . GLU A 1 163 ? 15.327 -5.545 4.295 1.00 96.94 163 GLU A N 1
ATOM 1328 C CA . GLU A 1 163 ? 14.849 -4.359 5.020 1.00 96.94 163 GLU A CA 1
ATOM 1329 C C . GLU A 1 163 ? 13.411 -4.542 5.522 1.00 96.94 163 GLU A C 1
ATOM 1331 O O . GLU A 1 163 ? 13.103 -4.214 6.668 1.00 96.94 163 GLU A O 1
ATOM 1336 N N . PHE A 1 164 ? 12.530 -5.108 4.692 1.00 93.62 164 PHE A N 1
ATOM 1337 C CA . PHE A 1 164 ? 11.154 -5.413 5.082 1.00 93.62 164 PHE A CA 1
ATOM 1338 C C . PHE A 1 164 ? 11.086 -6.453 6.212 1.00 93.62 164 PHE A C 1
ATOM 1340 O O . PHE A 1 164 ? 10.379 -6.250 7.200 1.00 93.62 164 PHE A O 1
ATOM 1347 N N . GLU A 1 165 ? 11.842 -7.549 6.106 1.00 95.12 165 GLU A N 1
ATOM 1348 C CA . GLU A 1 165 ? 11.903 -8.590 7.140 1.00 95.12 165 GLU A CA 1
ATOM 1349 C C . GLU A 1 165 ? 12.492 -8.065 8.461 1.00 95.12 165 GLU A C 1
ATOM 1351 O O . GLU A 1 165 ? 12.012 -8.418 9.544 1.00 95.12 165 GLU A O 1
ATOM 1356 N N . GLU A 1 166 ? 13.509 -7.203 8.398 1.00 96.69 166 GLU A N 1
ATOM 1357 C CA . GLU A 1 166 ? 14.095 -6.560 9.575 1.00 96.69 166 GLU A CA 1
ATOM 1358 C C . GLU A 1 166 ? 13.114 -5.584 10.234 1.00 96.69 166 GLU A C 1
ATOM 1360 O O . GLU A 1 166 ? 12.934 -5.626 11.456 1.00 96.69 166 GLU A O 1
ATOM 1365 N N . ALA A 1 167 ? 12.429 -4.754 9.443 1.00 92.88 167 ALA A N 1
ATOM 1366 C CA . ALA A 1 167 ? 11.400 -3.843 9.934 1.00 92.88 167 ALA A CA 1
ATOM 1367 C C . ALA A 1 167 ? 10.266 -4.608 10.633 1.00 92.88 167 ALA A C 1
ATOM 1369 O O . ALA A 1 167 ? 9.898 -4.267 11.760 1.00 92.88 167 ALA A O 1
ATOM 1370 N N . HIS A 1 168 ? 9.787 -5.696 10.025 1.00 88.38 168 HIS A N 1
ATOM 1371 C CA . HIS A 1 168 ? 8.771 -6.556 10.623 1.00 88.38 168 HIS A CA 1
ATOM 1372 C C . HIS A 1 168 ? 9.254 -7.188 11.938 1.00 88.38 168 HIS A C 1
ATOM 1374 O O . HIS A 1 168 ? 8.552 -7.166 12.948 1.00 88.38 168 HIS A O 1
ATOM 1380 N N . ARG A 1 169 ? 10.497 -7.686 11.982 1.00 89.94 169 ARG A N 1
ATOM 1381 C CA . ARG A 1 169 ? 11.090 -8.237 13.212 1.00 89.94 169 ARG A CA 1
ATOM 1382 C C . ARG A 1 169 ? 11.207 -7.186 14.316 1.00 89.94 169 ARG A C 1
ATOM 1384 O O . ARG A 1 169 ? 10.980 -7.498 15.486 1.00 89.94 169 ARG A O 1
ATOM 1391 N N . ARG A 1 170 ? 11.577 -5.952 13.967 1.00 92.38 170 ARG A N 1
ATOM 1392 C CA . ARG A 1 170 ? 11.659 -4.831 14.910 1.00 92.38 170 ARG A CA 1
ATOM 1393 C C . ARG A 1 170 ? 10.285 -4.474 15.468 1.00 92.38 170 ARG A C 1
ATOM 1395 O O . ARG A 1 170 ? 10.175 -4.244 16.669 1.00 92.38 170 ARG A O 1
ATOM 1402 N N . GLU A 1 171 ? 9.255 -4.472 14.629 1.00 88.00 171 GLU A N 1
ATOM 1403 C CA . GLU A 1 171 ? 7.870 -4.240 15.041 1.00 88.00 171 GLU A CA 1
ATOM 1404 C C . GLU A 1 171 ? 7.374 -5.321 16.010 1.00 88.00 171 GLU A C 1
ATOM 1406 O O . GLU A 1 171 ? 6.863 -4.991 17.080 1.00 88.00 171 GLU A O 1
ATOM 1411 N N . VAL A 1 172 ? 7.598 -6.602 15.694 1.00 82.12 172 VAL A N 1
ATOM 1412 C CA . VAL A 1 172 ? 7.243 -7.727 16.577 1.00 82.12 172 VAL A CA 1
ATOM 1413 C C . VAL A 1 172 ? 7.955 -7.612 17.928 1.00 82.12 172 VAL A C 1
ATOM 1415 O O . VAL A 1 172 ? 7.304 -7.699 18.966 1.00 82.12 172 VAL A O 1
ATOM 1418 N N . ARG A 1 173 ? 9.263 -7.315 17.943 1.00 85.06 173 ARG A N 1
ATOM 1419 C CA . ARG A 1 173 ? 10.011 -7.092 19.196 1.00 85.06 173 ARG A CA 1
ATOM 1420 C C . ARG A 1 173 ? 9.458 -5.919 20.002 1.00 85.06 173 ARG A C 1
ATOM 1422 O O . ARG A 1 173 ? 9.282 -6.046 21.207 1.00 85.06 173 ARG A O 1
ATOM 1429 N N . ALA A 1 174 ? 9.164 -4.793 19.351 1.00 84.81 174 ALA A N 1
ATOM 1430 C CA . ALA A 1 174 ? 8.578 -3.631 20.017 1.00 84.81 174 ALA A CA 1
ATOM 1431 C C . ALA A 1 174 ? 7.191 -3.946 20.601 1.00 84.81 174 ALA A C 1
ATOM 1433 O O . ALA A 1 174 ? 6.833 -3.441 21.667 1.00 84.81 174 ALA A O 1
ATOM 1434 N N . ARG A 1 175 ? 6.416 -4.799 19.925 1.00 77.81 175 ARG A N 1
ATOM 1435 C CA . ARG A 1 175 ? 5.129 -5.292 20.414 1.00 77.81 175 ARG A CA 1
ATOM 1436 C C . ARG A 1 175 ? 5.295 -6.178 21.646 1.00 77.81 175 ARG A C 1
ATOM 1438 O O . ARG A 1 175 ? 4.619 -5.941 22.643 1.00 77.81 175 ARG A O 1
ATOM 1445 N N . ASP A 1 176 ? 6.232 -7.121 21.616 1.00 76.94 176 ASP A N 1
ATOM 1446 C CA . ASP A 1 176 ? 6.519 -7.999 22.752 1.00 76.94 176 ASP A CA 1
ATOM 1447 C C . ASP A 1 176 ? 7.072 -7.232 23.966 1.00 76.94 176 ASP A C 1
ATOM 1449 O O . ASP A 1 176 ? 6.674 -7.509 25.096 1.00 76.94 176 ASP A O 1
ATOM 1453 N N . SER A 1 177 ? 7.897 -6.198 23.763 1.00 76.75 177 SER A N 1
ATOM 1454 C CA . SER A 1 177 ? 8.326 -5.309 24.855 1.00 76.75 177 SER A CA 1
ATOM 1455 C C . SER A 1 177 ? 7.138 -4.595 25.516 1.00 76.75 177 SER A C 1
ATOM 1457 O O . SER A 1 177 ? 7.033 -4.570 26.741 1.00 76.75 177 SER A O 1
ATOM 1459 N N . LYS A 1 178 ? 6.168 -4.104 24.733 1.00 74.94 178 LYS A N 1
ATOM 1460 C CA . LYS A 1 178 ? 4.934 -3.516 25.289 1.00 74.94 178 LYS A CA 1
ATOM 1461 C C . LYS A 1 178 ? 4.088 -4.535 26.060 1.00 74.94 178 LYS A C 1
ATOM 1463 O O . LYS A 1 178 ? 3.388 -4.152 26.994 1.00 74.94 178 LYS A O 1
ATOM 1468 N N . ARG A 1 179 ? 4.137 -5.828 25.710 1.00 69.62 179 ARG A N 1
ATOM 1469 C CA . AR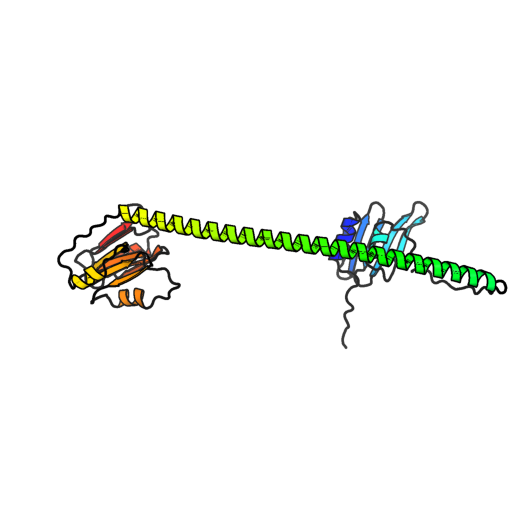G A 1 179 ? 3.449 -6.881 26.482 1.00 69.62 179 ARG A CA 1
ATOM 1470 C C . ARG A 1 179 ? 4.044 -7.034 27.876 1.00 69.62 179 ARG A C 1
ATOM 1472 O O . ARG A 1 179 ? 3.287 -7.168 28.832 1.00 69.62 179 ARG A O 1
ATOM 1479 N N . THR A 1 180 ? 5.372 -6.966 28.009 1.00 64.25 180 THR A N 1
ATOM 1480 C CA . THR A 1 180 ? 6.020 -7.073 29.328 1.00 64.25 180 THR A CA 1
ATOM 1481 C C . THR A 1 180 ? 5.627 -5.946 30.286 1.00 64.25 180 THR A C 1
ATOM 1483 O O . THR A 1 180 ? 5.579 -6.170 31.492 1.00 64.25 180 THR A O 1
ATOM 1486 N N . GLU A 1 181 ? 5.245 -4.777 29.765 1.00 68.25 181 GLU A N 1
ATOM 1487 C CA . GLU A 1 181 ? 4.778 -3.638 30.568 1.00 68.25 181 GLU A CA 1
ATOM 1488 C C . GLU A 1 181 ? 3.327 -3.785 31.065 1.00 68.25 181 GLU A C 1
ATOM 1490 O O . GLU A 1 181 ? 2.980 -3.242 32.110 1.00 68.25 181 GLU A O 1
ATOM 1495 N N . ARG A 1 182 ? 2.466 -4.535 30.358 1.00 64.94 182 ARG A N 1
ATOM 1496 C CA . ARG A 1 182 ? 1.016 -4.636 30.653 1.00 64.94 182 ARG A CA 1
ATOM 1497 C C . ARG A 1 182 ? 0.662 -5.518 31.857 1.00 64.94 182 ARG A C 1
ATOM 1499 O O . ARG A 1 182 ? -0.507 -5.606 32.223 1.00 64.94 182 ARG A O 1
ATOM 1506 N N . GLY A 1 183 ? 1.661 -6.126 32.496 1.00 61.81 183 GLY A N 1
ATOM 1507 C CA . GLY A 1 183 ? 1.484 -7.036 33.624 1.00 61.81 183 GLY A CA 1
ATOM 1508 C C . GLY A 1 183 ? 1.067 -8.443 33.181 1.00 61.81 183 GLY A C 1
ATOM 1509 O O . GLY A 1 183 ? 0.194 -8.632 32.344 1.00 61.81 183 GLY A O 1
ATOM 1510 N N . LEU A 1 184 ? 1.699 -9.463 33.765 1.00 59.28 184 LEU A N 1
ATOM 1511 C CA . LEU A 1 184 ? 1.478 -10.879 33.421 1.00 59.28 184 LEU A CA 1
ATOM 1512 C C . LEU A 1 184 ? 0.300 -11.524 34.170 1.00 59.28 184 LEU A C 1
ATOM 1514 O O . LEU A 1 184 ? 0.098 -12.734 34.082 1.00 59.28 184 LEU A O 1
ATOM 1518 N N . ARG A 1 185 ? -0.415 -10.763 35.005 1.00 70.00 185 ARG A N 1
ATOM 1519 C CA . ARG A 1 185 ? -1.348 -11.324 35.987 1.00 70.00 185 ARG A CA 1
ATOM 1520 C C . ARG A 1 185 ? -2.669 -10.573 35.969 1.00 70.00 185 ARG A C 1
ATOM 1522 O O . ARG A 1 185 ? -2.729 -9.415 36.362 1.00 70.00 185 ARG A O 1
ATOM 1529 N N . ALA A 1 186 ? -3.724 -11.278 35.582 1.00 82.00 186 ALA A N 1
ATOM 1530 C CA . ALA A 1 186 ? -5.100 -10.892 35.852 1.00 82.00 186 ALA A CA 1
ATOM 1531 C C . ALA A 1 186 ? -5.640 -11.754 36.999 1.00 82.00 186 ALA A C 1
ATOM 1533 O O . ALA A 1 186 ? -5.349 -12.949 37.078 1.00 82.00 186 ALA A O 1
ATOM 1534 N N . LYS A 1 187 ? -6.430 -11.152 37.888 1.00 86.50 187 LYS A N 1
ATOM 1535 C CA . LYS A 1 187 ? -7.219 -11.865 38.895 1.00 86.50 187 LYS A CA 1
ATOM 1536 C C . LYS A 1 187 ? -8.686 -11.607 38.590 1.00 86.50 187 LYS A C 1
ATOM 1538 O O . LYS A 1 187 ? -9.093 -10.455 38.509 1.00 86.50 187 LYS A O 1
ATOM 1543 N N . TRP A 1 188 ? -9.463 -12.670 38.439 1.00 87.69 188 TRP A N 1
ATOM 1544 C CA . TRP A 1 188 ? -10.907 -12.595 38.242 1.00 87.69 188 TRP A CA 1
ATOM 1545 C C . TRP A 1 188 ? -11.632 -13.354 39.353 1.00 87.69 188 TRP A C 1
ATOM 1547 O O . TRP A 1 188 ? -11.071 -14.252 39.984 1.00 87.69 188 TRP A O 1
ATOM 1557 N N . CYS A 1 189 ? -12.878 -12.968 39.607 1.00 90.19 189 CYS A N 1
ATOM 1558 C CA . CYS A 1 189 ? -13.774 -13.598 40.570 1.00 90.19 189 CYS A CA 1
ATOM 1559 C C . CYS A 1 189 ? -15.207 -13.498 40.037 1.00 90.19 189 CYS A C 1
ATOM 1561 O O . CYS A 1 189 ? -15.525 -12.533 39.347 1.00 90.19 189 CYS A O 1
ATOM 1563 N N . GLY A 1 190 ? -16.054 -14.485 40.337 1.00 89.12 190 GLY A N 1
ATOM 1564 C CA . GLY A 1 190 ? -17.488 -14.426 40.027 1.00 89.12 190 GLY A CA 1
ATOM 1565 C C . GLY A 1 190 ? -17.859 -14.520 38.542 1.00 89.12 190 GLY A C 1
ATOM 1566 O O . GLY A 1 190 ? -19.020 -14.325 38.209 1.00 89.12 190 GLY A O 1
ATOM 1567 N N . LEU A 1 191 ? -16.913 -14.831 37.647 1.00 90.56 191 LEU A N 1
ATOM 1568 C CA . LEU A 1 191 ? -17.227 -15.032 36.232 1.00 90.56 191 LEU A CA 1
ATOM 1569 C C . LEU A 1 191 ? -17.974 -16.352 36.027 1.00 90.56 191 LEU A C 1
ATOM 1571 O O . LEU A 1 191 ? -17.475 -17.421 36.395 1.00 90.56 191 LEU A O 1
ATOM 1575 N N . ARG A 1 192 ? -19.139 -16.275 35.377 1.00 89.00 192 ARG A N 1
ATOM 1576 C CA . ARG A 1 192 ? -19.831 -17.447 34.840 1.00 89.00 192 ARG A CA 1
ATOM 1577 C C . ARG A 1 192 ? -18.955 -18.106 33.770 1.00 89.00 192 ARG A C 1
ATOM 1579 O O . ARG A 1 192 ? -18.235 -17.427 33.041 1.00 89.00 192 ARG A O 1
ATOM 1586 N N . GLU A 1 193 ? -18.986 -19.438 33.703 1.00 90.00 193 GLU A N 1
ATOM 1587 C CA . GLU A 1 193 ? -18.117 -20.227 32.812 1.00 90.00 193 GLU A CA 1
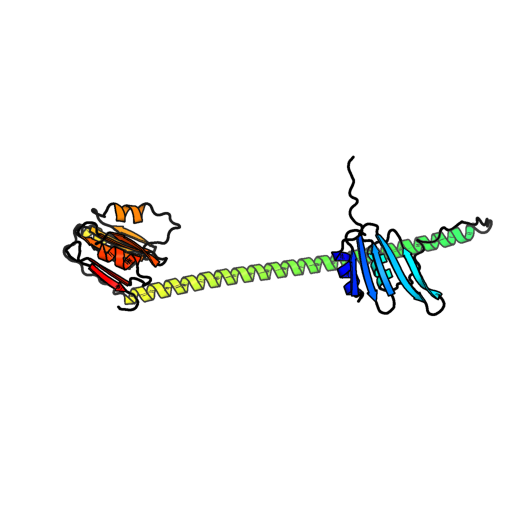ATOM 1588 C C . GLU A 1 193 ? -16.615 -19.906 32.985 1.00 90.00 193 GLU A C 1
ATOM 1590 O O . GLU A 1 193 ? -15.880 -19.719 32.013 1.00 90.00 193 GLU A O 1
ATOM 1595 N N . SER A 1 194 ? -16.132 -19.842 34.227 1.00 89.69 194 SER A N 1
ATOM 1596 C CA . SER A 1 194 ? -14.740 -19.484 34.543 1.00 89.69 194 SER A CA 1
ATOM 1597 C C . SER A 1 194 ? -13.686 -20.336 33.814 1.00 89.69 194 SER A C 1
ATOM 1599 O O . SER A 1 194 ? -12.623 -19.820 33.463 1.00 89.69 194 SER A O 1
ATOM 1601 N N . ASP A 1 195 ? -13.980 -21.605 33.519 1.00 92.12 195 ASP A N 1
ATOM 1602 C CA . ASP A 1 195 ? -13.114 -22.476 32.716 1.00 92.12 195 ASP A CA 1
ATOM 1603 C C . ASP A 1 195 ? -13.029 -22.039 31.248 1.00 92.12 195 ASP A C 1
ATOM 1605 O O . ASP A 1 195 ? -11.959 -22.113 30.642 1.00 92.12 195 ASP A O 1
ATOM 1609 N N . ASN A 1 196 ? -14.139 -21.564 30.673 1.00 92.12 196 ASN A N 1
ATOM 1610 C CA . ASN A 1 196 ? -14.165 -20.998 29.325 1.00 92.12 196 ASN A CA 1
ATOM 1611 C C . ASN A 1 196 ? -13.354 -19.697 29.293 1.00 92.12 196 ASN A C 1
ATOM 1613 O O . ASN A 1 196 ? -12.474 -19.538 28.449 1.00 92.12 196 ASN A O 1
ATOM 1617 N N . PHE A 1 197 ? -13.537 -18.832 30.299 1.00 93.31 197 PHE A N 1
ATOM 1618 C CA . PHE A 1 197 ? -12.728 -17.621 30.444 1.00 93.31 197 PHE A CA 1
ATOM 1619 C C . PHE A 1 197 ? -11.235 -17.942 30.518 1.00 93.31 197 PHE A C 1
ATOM 1621 O O . PHE A 1 197 ? -10.441 -17.343 29.802 1.00 93.31 197 PHE A O 1
ATOM 1628 N N . LYS A 1 198 ? -10.838 -18.930 31.328 1.00 91.25 198 LYS A N 1
ATOM 1629 C CA . LYS A 1 198 ? -9.434 -19.336 31.470 1.00 91.25 198 LYS A CA 1
ATOM 1630 C C . LYS A 1 198 ? -8.829 -19.859 30.161 1.00 91.25 198 LYS A C 1
ATOM 1632 O O . LYS A 1 198 ? -7.638 -19.673 29.939 1.00 91.25 198 LYS A O 1
ATOM 1637 N N . LYS A 1 199 ? -9.626 -20.502 29.300 1.00 92.75 199 LYS A N 1
ATOM 1638 C CA . LYS A 1 199 ? -9.200 -20.929 27.954 1.00 92.75 199 LYS A CA 1
ATOM 1639 C C . LYS A 1 199 ? -9.094 -19.748 26.986 1.00 92.75 199 LYS A C 1
ATOM 1641 O O . LYS A 1 199 ? -8.167 -19.702 26.180 1.00 92.75 199 LYS A O 1
ATOM 1646 N N . ASN A 1 200 ? -10.023 -18.799 27.084 1.00 94.19 200 ASN A N 1
ATOM 1647 C CA . ASN A 1 200 ? -10.096 -17.630 26.211 1.00 94.19 200 ASN A CA 1
ATOM 1648 C C . ASN A 1 200 ? -9.091 -16.538 26.597 1.00 94.19 200 ASN A C 1
ATOM 1650 O O . ASN A 1 200 ? -8.660 -15.777 25.734 1.00 94.19 200 ASN A O 1
ATOM 1654 N N . PHE A 1 201 ? -8.702 -16.439 27.866 1.00 92.94 201 PHE A N 1
ATOM 1655 C CA . PHE A 1 201 ? -7.731 -15.467 28.350 1.00 92.94 201 PHE A CA 1
ATOM 1656 C C . PHE A 1 201 ? -6.305 -15.941 28.046 1.00 92.94 201 PHE A C 1
ATOM 1658 O O . PHE A 1 201 ? -5.744 -16.805 28.719 1.00 92.94 201 PHE A O 1
ATOM 1665 N N . ARG A 1 202 ? -5.725 -15.371 26.992 1.00 91.69 202 ARG A N 1
ATOM 1666 C CA . ARG A 1 202 ? -4.405 -15.714 26.447 1.00 91.69 202 ARG A CA 1
ATOM 1667 C C . ARG A 1 202 ? -3.413 -14.566 26.631 1.00 91.69 202 ARG A C 1
ATOM 1669 O O . ARG A 1 202 ? -3.808 -13.430 26.883 1.00 91.69 202 ARG A O 1
ATOM 1676 N N . ASN A 1 203 ? -2.124 -14.840 26.438 1.00 87.50 203 ASN A N 1
ATOM 1677 C CA . ASN A 1 203 ? -1.056 -13.834 26.563 1.00 87.50 203 ASN A CA 1
ATOM 1678 C C . ASN A 1 203 ? -1.146 -12.699 25.525 1.00 87.50 203 ASN A C 1
ATOM 1680 O O . ASN A 1 203 ? -0.550 -11.646 25.720 1.00 87.50 203 ASN A O 1
ATOM 1684 N N . ASP A 1 204 ? -1.866 -12.914 24.425 1.00 90.62 204 ASP A N 1
ATOM 1685 C CA . ASP A 1 204 ? -2.139 -11.928 23.380 1.00 90.62 204 ASP A CA 1
ATOM 1686 C C . ASP A 1 204 ? -3.502 -11.236 23.553 1.00 90.62 204 ASP A C 1
ATOM 1688 O O . ASP A 1 204 ? -3.961 -10.561 22.632 1.00 90.62 204 ASP A O 1
ATOM 1692 N N . THR A 1 205 ? -4.154 -11.386 24.714 1.00 92.62 205 THR A N 1
ATOM 1693 C CA . THR A 1 205 ? -5.410 -10.689 25.027 1.00 92.62 205 THR A CA 1
ATOM 1694 C C . THR A 1 205 ? -5.143 -9.199 25.221 1.00 92.62 205 THR A C 1
ATOM 1696 O O . THR A 1 205 ? -4.375 -8.800 26.094 1.00 92.62 205 THR A O 1
ATOM 1699 N N . THR A 1 206 ? -5.790 -8.360 24.415 1.00 92.62 206 THR A N 1
ATOM 1700 C CA . THR A 1 206 ? -5.646 -6.896 24.455 1.00 92.62 206 THR A CA 1
ATOM 1701 C C . THR A 1 206 ? -6.757 -6.211 25.228 1.00 92.62 206 THR A C 1
ATOM 1703 O O . THR A 1 206 ? -6.545 -5.134 25.782 1.00 92.62 206 THR A O 1
ATOM 1706 N N . CYS A 1 207 ? -7.941 -6.814 25.255 1.00 95.50 207 CYS A N 1
ATOM 1707 C CA . CYS A 1 207 ? -9.117 -6.264 25.902 1.00 95.50 207 CYS A CA 1
ATOM 1708 C C . CYS A 1 207 ? -9.982 -7.415 26.411 1.00 95.50 207 CYS A C 1
ATOM 1710 O O . CYS A 1 207 ? -10.168 -8.415 25.718 1.00 95.50 207 CYS A O 1
ATOM 1712 N N . VAL A 1 208 ? -10.496 -7.255 27.626 1.00 96.12 208 VAL A N 1
ATOM 1713 C CA . VAL A 1 208 ? -11.527 -8.115 28.199 1.00 96.12 208 VAL A CA 1
ATOM 1714 C C . VAL A 1 208 ? -12.731 -7.230 28.487 1.00 96.12 208 VAL A C 1
ATOM 1716 O O . VAL A 1 208 ? -12.601 -6.240 29.205 1.00 96.12 208 VAL A O 1
ATOM 1719 N N . ALA A 1 209 ? -13.884 -7.587 27.934 1.00 97.25 209 ALA A N 1
ATOM 1720 C CA . ALA A 1 209 ? -15.162 -6.953 28.219 1.00 97.25 209 ALA A CA 1
ATOM 1721 C C . ALA A 1 209 ? -16.055 -7.943 28.968 1.00 97.25 209 ALA A C 1
ATOM 1723 O O . ALA A 1 209 ? -16.129 -9.116 28.603 1.00 97.25 209 ALA A O 1
ATOM 1724 N N . ILE A 1 210 ? -16.717 -7.473 30.022 1.00 96.00 210 ILE A N 1
ATOM 1725 C CA . ILE A 1 210 ? -17.641 -8.269 30.834 1.00 96.00 210 ILE A CA 1
ATOM 1726 C C . ILE A 1 210 ? -18.967 -7.515 30.863 1.00 96.00 210 ILE A C 1
ATOM 1728 O O . ILE A 1 210 ? -18.979 -6.317 31.132 1.00 96.00 210 ILE A O 1
ATOM 1732 N N . GLY A 1 211 ? -20.067 -8.203 30.568 1.00 94.38 211 GLY A N 1
ATOM 1733 C CA . GLY A 1 211 ? -21.415 -7.641 30.608 1.00 94.38 211 GLY A CA 1
ATOM 1734 C C . GLY A 1 211 ? -22.413 -8.700 31.054 1.00 94.38 211 GLY A C 1
ATOM 1735 O O . GLY A 1 211 ? -22.608 -9.699 30.359 1.00 94.38 211 GLY A O 1
ATOM 1736 N N . GLY A 1 212 ? -23.018 -8.494 32.227 1.00 90.25 212 GLY A N 1
ATOM 1737 C CA . GLY A 1 212 ? -23.850 -9.503 32.881 1.00 90.25 212 GLY A CA 1
ATOM 1738 C C . GLY A 1 212 ? -23.083 -10.812 33.076 1.00 90.25 212 GLY A C 1
ATOM 1739 O O . GLY A 1 212 ? -21.990 -10.825 33.635 1.00 90.25 212 GLY A O 1
ATOM 1740 N N . ASP A 1 213 ? -23.639 -11.895 32.540 1.00 91.56 213 ASP A N 1
ATOM 1741 C CA . ASP A 1 213 ? -23.066 -13.243 32.601 1.00 91.56 213 ASP A CA 1
ATOM 1742 C C . ASP A 1 213 ? -22.097 -13.565 31.450 1.00 91.56 213 ASP A C 1
ATOM 1744 O O . ASP A 1 213 ? -21.610 -14.693 31.346 1.00 91.56 213 ASP A O 1
ATOM 1748 N N . THR A 1 214 ? -21.827 -12.598 30.568 1.00 94.88 214 THR A N 1
ATOM 1749 C CA . THR A 1 214 ? -21.014 -12.800 29.365 1.00 94.88 214 THR A CA 1
ATOM 1750 C C . THR A 1 214 ? -19.646 -12.150 29.498 1.00 94.88 214 THR A C 1
ATOM 1752 O O . THR A 1 214 ? -19.519 -11.030 29.997 1.00 94.88 214 THR A O 1
ATOM 1755 N N . HIS A 1 215 ? -18.619 -12.819 28.978 1.00 95.94 215 HIS A N 1
ATOM 1756 C CA . HIS A 1 215 ? -17.303 -12.233 28.762 1.00 95.94 215 HIS A CA 1
ATOM 1757 C C . HIS A 1 215 ? -16.889 -12.316 27.295 1.00 95.94 215 HIS A C 1
ATOM 1759 O O . HIS A 1 215 ? -17.283 -13.228 26.568 1.00 95.94 215 HIS A O 1
ATOM 1765 N N . LEU A 1 216 ? -16.041 -11.380 26.883 1.00 97.56 216 LEU A N 1
ATOM 1766 C CA . LEU A 1 216 ? -15.428 -11.336 25.566 1.00 97.56 216 LEU A CA 1
ATOM 1767 C C . LEU A 1 216 ? -13.960 -10.926 25.692 1.00 97.56 216 LEU A C 1
ATOM 1769 O O . LEU A 1 216 ? -13.638 -9.943 26.354 1.00 97.56 216 LEU A O 1
ATOM 1773 N N . CYS A 1 217 ? -13.081 -11.666 25.027 1.00 97.44 217 CYS A N 1
ATOM 1774 C CA . CYS A 1 217 ? -11.660 -11.374 24.903 1.00 97.44 217 CYS A CA 1
ATOM 1775 C C . CYS A 1 217 ? -11.358 -10.945 23.464 1.00 97.44 217 CYS A C 1
ATOM 1777 O O . CYS A 1 217 ? -11.726 -11.652 22.526 1.00 97.44 217 CYS A O 1
ATOM 1779 N N . LEU A 1 218 ? -10.665 -9.820 23.289 1.00 97.06 218 LEU A N 1
ATOM 1780 C CA . LEU A 1 218 ? -10.033 -9.438 22.024 1.00 97.06 218 LEU A CA 1
ATOM 1781 C C . LEU A 1 218 ? -8.554 -9.801 22.043 1.00 97.06 218 LEU A C 1
ATOM 1783 O O . LEU A 1 218 ? -7.900 -9.691 23.083 1.00 97.06 218 LEU A O 1
ATOM 1787 N N . TYR A 1 219 ? -8.024 -10.168 20.881 1.00 95.44 219 TYR A N 1
ATOM 1788 C CA . TYR A 1 219 ? -6.634 -10.573 20.708 1.00 95.44 219 TYR A CA 1
ATOM 1789 C C . TYR A 1 219 ? -5.857 -9.613 19.808 1.00 95.44 219 TYR A C 1
ATOM 1791 O O . TYR A 1 219 ? -6.409 -8.891 18.978 1.00 95.44 219 TYR A O 1
ATOM 1799 N N . GLU A 1 220 ? -4.531 -9.636 19.922 1.00 91.12 220 GLU A N 1
ATOM 1800 C CA . GLU A 1 220 ? -3.641 -8.788 19.123 1.00 91.12 220 GLU A CA 1
ATOM 1801 C C . GLU A 1 220 ? -3.699 -9.034 17.611 1.00 91.12 220 GLU A C 1
ATOM 1803 O O . GLU A 1 220 ? -3.363 -8.135 16.834 1.00 91.12 220 GLU A O 1
ATOM 1808 N N . ASN A 1 221 ? -4.105 -10.231 17.187 1.00 90.88 221 ASN A N 1
ATOM 1809 C CA . ASN A 1 221 ? -4.311 -10.564 15.777 1.00 90.88 221 ASN A CA 1
ATOM 1810 C C . ASN A 1 221 ? -5.666 -10.068 15.234 1.00 90.88 221 ASN A C 1
ATOM 1812 O O . ASN A 1 221 ? -6.007 -10.371 14.094 1.00 90.88 221 ASN A O 1
ATOM 1816 N N . GLY A 1 222 ? -6.443 -9.343 16.045 1.00 92.75 222 GLY A N 1
ATOM 1817 C CA . GLY A 1 222 ? -7.782 -8.871 15.702 1.00 92.75 222 GLY A CA 1
ATOM 1818 C C . GLY A 1 222 ? -8.879 -9.926 15.853 1.00 92.75 222 GLY A C 1
ATOM 1819 O O . GLY A 1 222 ? -10.038 -9.618 15.587 1.00 92.75 222 GLY A O 1
ATOM 1820 N N . GLY A 1 223 ? -8.530 -11.147 16.271 1.00 95.12 223 GLY A N 1
ATOM 1821 C CA . GLY A 1 223 ? -9.484 -12.187 16.630 1.00 95.12 223 GLY A CA 1
ATOM 1822 C C . GLY A 1 223 ? -10.143 -11.923 17.983 1.00 95.12 223 GLY A C 1
ATOM 1823 O O . GLY A 1 223 ? -9.750 -11.030 18.735 1.00 95.12 223 GLY A O 1
ATOM 1824 N N . TRP A 1 224 ? -11.144 -12.736 18.302 1.00 96.88 224 TRP A N 1
ATOM 1825 C CA . TRP A 1 224 ? -11.893 -12.645 19.550 1.00 96.88 224 TRP A CA 1
ATOM 1826 C C . TRP A 1 224 ? -12.387 -14.020 20.001 1.00 96.88 224 TRP A C 1
ATOM 1828 O O . TRP A 1 224 ? -12.500 -14.947 19.199 1.00 96.88 224 TRP A O 1
ATOM 1838 N N . ALA A 1 225 ? -12.707 -14.141 21.285 1.00 97.12 225 ALA A N 1
ATOM 1839 C CA . ALA A 1 225 ? -13.449 -15.261 21.859 1.00 97.12 225 ALA A CA 1
ATOM 1840 C C . ALA A 1 225 ? -14.439 -14.735 22.900 1.00 97.12 225 ALA A C 1
ATOM 1842 O O . ALA A 1 225 ? -14.243 -13.653 23.446 1.00 97.12 225 ALA A O 1
ATOM 1843 N N . TYR A 1 226 ? -15.511 -15.473 23.167 1.00 96.81 226 TYR A N 1
ATOM 1844 C CA . TYR A 1 226 ? -16.580 -15.037 24.063 1.00 96.81 226 TYR A CA 1
ATOM 1845 C C . TYR A 1 226 ? -17.295 -16.243 24.689 1.00 96.81 226 TYR A C 1
ATOM 1847 O O . TYR A 1 226 ? -17.207 -17.359 24.171 1.00 96.81 226 TYR A O 1
ATOM 1855 N N . SER A 1 227 ? -17.985 -16.029 25.811 1.00 95.62 227 SER A N 1
ATOM 1856 C CA . SER A 1 227 ? -18.887 -17.026 26.408 1.00 95.62 227 SER A CA 1
ATOM 1857 C C . SER A 1 227 ? -20.273 -17.006 25.781 1.00 95.62 227 SER A C 1
ATOM 1859 O O . SER A 1 227 ? -20.610 -16.129 24.989 1.00 95.62 227 SER A O 1
ATOM 1861 N N . SER A 1 228 ? -21.125 -17.948 26.177 1.00 94.44 228 SER A N 1
ATOM 1862 C CA . SER A 1 228 ? -22.550 -17.852 25.864 1.00 94.44 228 SER A CA 1
ATOM 1863 C C . SER A 1 228 ? -23.151 -16.523 26.370 1.00 94.44 228 SER A C 1
ATOM 1865 O O . SER A 1 228 ? -22.639 -15.925 27.318 1.00 94.44 228 SER A O 1
ATOM 1867 N N . GLY A 1 229 ? -24.215 -16.047 25.708 1.00 93.19 229 GLY A N 1
ATOM 1868 C CA . GLY A 1 229 ? -24.961 -14.847 26.124 1.00 93.19 229 GLY A CA 1
ATOM 1869 C C . GLY A 1 229 ? -24.591 -13.533 25.423 1.00 93.19 229 GLY A C 1
ATOM 1870 O O . GLY A 1 229 ? -25.151 -12.493 25.759 1.00 93.19 229 GLY A O 1
ATOM 1871 N N . LEU A 1 230 ? -23.700 -13.551 24.423 1.00 95.56 230 LEU A N 1
ATOM 1872 C CA . LEU A 1 230 ? -23.367 -12.341 23.665 1.00 95.56 230 LEU A CA 1
ATOM 1873 C C . LEU A 1 230 ? -24.596 -11.772 22.941 1.00 95.56 230 LEU A C 1
ATOM 1875 O O . LEU A 1 230 ? -25.312 -12.495 22.245 1.00 95.56 230 LEU A O 1
ATOM 1879 N N . THR A 1 231 ? -24.793 -10.459 23.060 1.00 94.94 231 THR A N 1
ATOM 1880 C CA . THR A 1 231 ? -25.925 -9.753 22.448 1.00 94.94 231 THR A CA 1
ATOM 1881 C C . THR A 1 231 ? -25.966 -10.012 20.941 1.00 94.94 231 THR A C 1
ATOM 1883 O O . THR A 1 231 ? -24.934 -10.006 20.260 1.00 94.94 231 THR A O 1
ATOM 1886 N N . THR A 1 232 ? -27.161 -10.232 20.384 1.00 95.12 232 THR A N 1
ATOM 1887 C CA . THR A 1 232 ? -27.314 -10.596 18.961 1.00 95.12 232 THR A CA 1
ATOM 1888 C C . THR A 1 232 ? -26.685 -9.551 18.034 1.00 95.12 232 THR A C 1
ATOM 1890 O O . THR A 1 232 ? -26.092 -9.891 17.008 1.00 95.12 232 THR A O 1
ATOM 1893 N N . ASN A 1 233 ? -26.788 -8.272 18.400 1.00 95.88 233 ASN A N 1
ATOM 1894 C CA . ASN A 1 233 ? -26.224 -7.172 17.626 1.00 95.88 233 ASN A CA 1
ATOM 1895 C C . ASN A 1 233 ? -24.694 -7.197 17.655 1.00 95.88 233 ASN A C 1
ATOM 1897 O O . ASN A 1 233 ? -24.077 -7.190 16.589 1.00 95.88 233 ASN A O 1
ATOM 1901 N N . LEU A 1 234 ? -24.079 -7.321 18.835 1.00 96.88 234 LEU A N 1
ATOM 1902 C CA . LEU A 1 234 ? -22.623 -7.398 18.951 1.00 96.88 234 LEU A CA 1
ATOM 1903 C C . LEU A 1 234 ? -22.072 -8.663 18.276 1.00 96.88 234 LEU A C 1
ATOM 1905 O O . LEU A 1 234 ? -21.090 -8.594 17.536 1.00 96.88 234 LEU A O 1
ATOM 1909 N N . HIS A 1 235 ? -22.755 -9.800 18.435 1.00 96.50 235 HIS A N 1
ATOM 1910 C CA . HIS A 1 235 ? -22.406 -11.050 17.765 1.00 96.50 235 HIS A CA 1
ATOM 1911 C C . HIS A 1 235 ? -22.383 -10.899 16.242 1.00 96.50 235 HIS A C 1
ATOM 1913 O O . HIS A 1 235 ? -21.412 -11.311 15.605 1.00 96.50 235 HIS A O 1
ATOM 1919 N N . LYS A 1 236 ? -23.418 -10.281 15.650 1.00 95.50 236 LYS A N 1
ATOM 1920 C CA . LYS A 1 236 ? -23.463 -9.992 14.208 1.00 95.50 236 LYS A CA 1
ATOM 1921 C C . LYS A 1 236 ? -22.280 -9.120 13.791 1.00 95.50 236 LYS A C 1
ATOM 1923 O O . LYS A 1 236 ? -21.594 -9.460 12.836 1.00 95.50 236 LYS A O 1
ATOM 1928 N N . LYS A 1 237 ? -21.986 -8.047 14.535 1.00 95.50 237 LYS A N 1
ATOM 1929 C CA . LYS A 1 237 ? -20.881 -7.125 14.212 1.00 95.50 237 LYS A CA 1
ATOM 1930 C C . LYS A 1 237 ? -19.507 -7.783 14.196 1.00 95.50 237 LYS A C 1
ATOM 1932 O O . LYS A 1 237 ? -18.647 -7.346 13.431 1.00 95.50 237 LYS A O 1
ATOM 1937 N N . LEU A 1 238 ? -19.318 -8.822 15.001 1.00 95.38 238 LEU A N 1
ATOM 1938 C CA . LEU A 1 238 ? -18.091 -9.606 15.025 1.00 95.38 238 LEU A CA 1
ATOM 1939 C C . LEU A 1 238 ? -18.090 -10.697 13.941 1.00 95.38 238 LEU A C 1
ATOM 1941 O O . LEU A 1 238 ? -17.171 -10.744 13.130 1.00 95.38 238 LEU A O 1
ATOM 1945 N N . HIS A 1 239 ? -19.133 -11.529 13.856 1.00 93.38 239 HIS A N 1
ATOM 1946 C CA . HIS A 1 239 ? -19.138 -12.710 12.980 1.00 93.38 239 HIS A CA 1
ATOM 1947 C C . HIS A 1 239 ? -19.389 -12.427 11.504 1.00 93.38 239 HIS A C 1
ATOM 1949 O O . HIS A 1 239 ? -18.827 -13.110 10.655 1.00 93.38 239 HIS A O 1
ATOM 1955 N N . THR A 1 240 ? -20.234 -11.453 11.159 1.00 93.12 240 THR A N 1
ATOM 1956 C CA . THR A 1 240 ? -20.585 -11.204 9.749 1.00 93.12 240 THR A CA 1
ATOM 1957 C C . THR A 1 240 ? -19.577 -10.293 9.052 1.00 93.12 240 THR A C 1
ATOM 1959 O O . THR A 1 240 ? -19.875 -9.706 8.012 1.00 93.12 240 THR A O 1
ATOM 1962 N N . ARG A 1 241 ? -18.399 -10.099 9.648 1.00 90.69 241 ARG A N 1
ATOM 1963 C CA . ARG A 1 241 ? -17.415 -9.118 9.206 1.00 90.69 241 ARG A CA 1
ATOM 1964 C C . ARG A 1 241 ? -16.441 -9.762 8.217 1.00 90.69 241 ARG A C 1
ATOM 1966 O O . ARG A 1 241 ? -15.800 -10.758 8.530 1.00 90.69 241 ARG A O 1
ATOM 1973 N N . ALA A 1 242 ? -16.317 -9.190 7.018 1.00 92.00 242 ALA A N 1
ATOM 1974 C CA . ALA A 1 242 ? -15.321 -9.643 6.044 1.00 92.00 242 ALA A CA 1
ATOM 1975 C C . ALA A 1 242 ? -13.890 -9.367 6.535 1.00 92.00 242 ALA A C 1
ATOM 1977 O O . ALA A 1 242 ? -13.645 -8.364 7.207 1.00 92.00 242 ALA A O 1
ATOM 1978 N N . LEU A 1 243 ? -12.939 -10.214 6.128 1.00 90.69 243 LEU A N 1
ATOM 1979 C CA . LEU A 1 243 ? -11.522 -10.132 6.515 1.00 90.69 243 LEU A CA 1
ATOM 1980 C C . LEU A 1 243 ? -10.861 -8.787 6.151 1.00 90.69 243 LEU A C 1
ATOM 1982 O O . LEU A 1 243 ? -9.899 -8.374 6.788 1.00 90.69 243 LEU A O 1
ATOM 1986 N N . SER A 1 244 ? -11.378 -8.098 5.130 1.00 93.38 244 SER A N 1
ATOM 1987 C CA . SER A 1 244 ? -10.897 -6.785 4.689 1.00 93.38 244 SER A CA 1
ATOM 1988 C C . SER A 1 244 ? -11.362 -5.623 5.572 1.00 93.38 244 SER A C 1
ATOM 1990 O O . SER A 1 244 ? -10.801 -4.530 5.487 1.00 93.38 244 SER A O 1
ATOM 1992 N N . HIS A 1 245 ? -12.388 -5.813 6.405 1.00 93.50 245 HIS A N 1
ATOM 1993 C CA . HIS A 1 245 ? -12.833 -4.765 7.312 1.00 93.50 245 HIS A CA 1
ATOM 1994 C C . HIS A 1 245 ? -11.892 -4.661 8.522 1.00 93.50 245 HIS A C 1
ATOM 1996 O O . HIS A 1 245 ? -11.405 -5.676 9.014 1.00 93.50 245 HIS A O 1
ATOM 2002 N N . PRO A 1 246 ? -11.677 -3.450 9.066 1.00 94.94 246 PRO A N 1
ATOM 2003 C CA . PRO A 1 246 ? -10.753 -3.252 10.181 1.00 94.94 246 PRO A CA 1
ATOM 2004 C C . PRO A 1 246 ? -11.138 -4.105 11.394 1.00 94.94 246 PRO A C 1
ATOM 2006 O O . PRO A 1 246 ? -12.315 -4.174 11.735 1.00 94.94 246 PRO A O 1
ATOM 2009 N N . SER A 1 247 ? -10.189 -4.743 12.067 1.00 96.00 247 SER A N 1
ATOM 2010 C CA . SER A 1 247 ? -10.496 -5.554 13.249 1.00 96.00 247 SER A CA 1
ATOM 2011 C C . SER A 1 247 ? -11.008 -4.691 14.413 1.00 96.00 247 SER A C 1
ATOM 2013 O O . SER A 1 247 ? -10.679 -3.501 14.481 1.00 96.00 247 SER A O 1
ATOM 2015 N N . PRO A 1 248 ? -11.808 -5.249 15.336 1.00 97.12 248 PRO A N 1
ATOM 2016 C CA . PRO A 1 248 ? -12.074 -4.592 16.613 1.00 97.12 248 PRO A CA 1
ATOM 2017 C C . PRO A 1 248 ? -10.772 -4.400 17.400 1.00 97.12 248 PRO A C 1
ATOM 2019 O O . PRO A 1 248 ? -9.907 -5.275 17.387 1.00 97.12 248 PRO A O 1
ATOM 2022 N N . ASP A 1 249 ? -10.623 -3.255 18.065 1.00 96.00 249 ASP A N 1
ATOM 2023 C CA . ASP A 1 249 ? -9.442 -2.933 18.880 1.00 96.00 249 ASP A CA 1
ATOM 2024 C C . ASP A 1 249 ? -9.785 -2.635 20.350 1.00 96.00 249 ASP A C 1
ATOM 2026 O O . ASP A 1 249 ? -8.923 -2.756 21.221 1.00 96.00 249 ASP A O 1
ATOM 2030 N N . TYR A 1 250 ? -11.043 -2.295 20.637 1.00 97.81 250 TYR A N 1
ATOM 2031 C CA . TYR A 1 250 ? -11.560 -2.088 21.985 1.00 97.81 250 TYR A CA 1
ATOM 2032 C C . TYR A 1 250 ? -13.059 -2.393 22.039 1.00 97.81 250 TYR A C 1
ATOM 2034 O O . TYR A 1 250 ? -13.808 -1.998 21.143 1.00 97.81 250 TYR A O 1
ATOM 2042 N N . ILE A 1 251 ? -13.501 -3.073 23.098 1.00 98.25 251 ILE A N 1
ATOM 2043 C CA . ILE A 1 251 ? -14.917 -3.328 23.378 1.00 98.25 251 ILE A CA 1
ATOM 2044 C C . ILE A 1 251 ? -15.202 -3.021 24.849 1.00 98.25 251 ILE A C 1
ATOM 2046 O O . ILE A 1 251 ? -14.417 -3.361 25.729 1.00 98.25 251 ILE A O 1
ATOM 2050 N N . ALA A 1 252 ? -16.358 -2.420 25.106 1.00 98.31 252 ALA A N 1
ATOM 2051 C CA . ALA A 1 252 ? -16.985 -2.356 26.416 1.00 98.31 252 ALA A CA 1
ATOM 2052 C C . ALA A 1 252 ? -18.381 -2.978 26.324 1.00 98.31 252 ALA A C 1
ATOM 2054 O O . ALA A 1 252 ? -19.094 -2.767 25.342 1.00 98.31 252 ALA A O 1
ATOM 2055 N N . MET A 1 253 ? -18.769 -3.737 27.344 1.00 98.06 253 MET A N 1
ATOM 2056 C CA . MET A 1 253 ? -20.091 -4.350 27.456 1.00 98.06 253 MET A CA 1
ATOM 2057 C C . MET A 1 253 ? -20.758 -3.863 28.738 1.00 98.06 253 MET A C 1
ATOM 2059 O O . MET A 1 253 ? -20.081 -3.619 29.733 1.00 98.06 253 MET A O 1
ATOM 2063 N N . GLY A 1 254 ? -22.074 -3.689 28.692 1.00 96.81 254 GLY A N 1
ATOM 2064 C CA . GLY A 1 254 ? -22.899 -3.339 29.841 1.00 96.81 254 GLY A CA 1
ATOM 2065 C C . GLY A 1 254 ? -24.026 -4.346 30.042 1.00 96.81 254 GLY A C 1
ATOM 2066 O O . GLY A 1 254 ? -24.212 -5.268 29.248 1.00 96.81 254 GLY A O 1
ATOM 2067 N N . SER A 1 255 ? -24.799 -4.154 31.108 1.00 93.12 255 SER A N 1
ATOM 2068 C CA . SER A 1 255 ? -26.105 -4.803 31.263 1.00 93.12 255 SER A CA 1
ATOM 2069 C C . SER A 1 255 ? -27.067 -4.369 30.145 1.00 93.12 255 SER A C 1
ATOM 2071 O O . SER A 1 255 ? -26.855 -3.334 29.498 1.00 93.12 255 SER A O 1
ATOM 2073 N N . LEU A 1 256 ? -28.149 -5.136 29.951 1.00 93.56 256 LEU A N 1
ATOM 2074 C CA . LEU A 1 256 ? -29.257 -4.796 29.042 1.00 93.56 256 LEU A CA 1
ATOM 2075 C C . LEU A 1 256 ? -28.813 -4.621 27.577 1.00 93.56 256 LEU A C 1
ATOM 2077 O O . LEU A 1 256 ? -29.174 -3.655 26.909 1.00 93.56 256 LEU A O 1
ATOM 2081 N N . ASP A 1 257 ? -27.984 -5.547 27.098 1.00 94.88 257 ASP A N 1
ATOM 2082 C CA . ASP A 1 257 ? -27.464 -5.604 25.727 1.00 94.88 257 ASP A CA 1
ATOM 2083 C C . ASP A 1 257 ? -26.667 -4.376 25.240 1.00 94.88 257 ASP A C 1
ATOM 2085 O O . ASP A 1 257 ? -26.403 -4.228 24.039 1.00 94.88 257 ASP A O 1
ATOM 2089 N N . ARG A 1 258 ? -26.226 -3.510 26.160 1.00 97.12 258 ARG A N 1
ATOM 2090 C CA . ARG A 1 258 ? -25.403 -2.341 25.837 1.00 97.12 258 ARG A CA 1
ATOM 2091 C C . ARG A 1 258 ? -23.987 -2.745 25.472 1.00 97.12 258 ARG A C 1
ATOM 2093 O O . ARG A 1 258 ? -23.373 -3.609 26.102 1.00 97.12 258 ARG A O 1
ATOM 2100 N N . TYR A 1 259 ? -23.439 -2.068 24.475 1.00 98.31 259 TYR A N 1
ATOM 2101 C CA . TYR A 1 259 ? -22.041 -2.222 24.119 1.00 98.31 259 TYR A CA 1
ATOM 2102 C C . TYR A 1 259 ? -21.495 -0.970 23.453 1.00 98.31 259 TYR A C 1
ATOM 2104 O O . TYR A 1 259 ? -22.223 -0.177 22.861 1.00 98.31 259 TYR A O 1
ATOM 2112 N N . TYR A 1 260 ? -20.179 -0.844 23.499 1.00 98.50 260 TYR A N 1
ATOM 2113 C CA . TYR A 1 260 ? -19.408 0.070 22.679 1.00 98.50 260 TYR A CA 1
ATOM 2114 C C . TYR A 1 260 ? -18.279 -0.730 22.034 1.00 98.50 260 TYR A C 1
ATOM 2116 O O . TYR A 1 260 ? -17.571 -1.461 22.723 1.00 98.50 260 TYR A O 1
ATOM 2124 N N . ILE A 1 261 ? -18.112 -0.615 20.721 1.00 98.25 261 ILE A N 1
ATOM 2125 C CA . ILE A 1 261 ? -17.038 -1.260 19.965 1.00 98.25 261 ILE A CA 1
ATOM 2126 C C . ILE A 1 261 ? -16.295 -0.204 19.159 1.00 98.25 261 ILE A C 1
ATOM 2128 O O . ILE A 1 261 ? -16.904 0.601 18.457 1.00 98.25 261 ILE A O 1
ATOM 2132 N N . ARG A 1 262 ? -14.968 -0.216 19.251 1.00 97.81 262 ARG A N 1
ATOM 2133 C CA . ARG A 1 262 ? -14.067 0.572 18.413 1.00 97.81 262 ARG A CA 1
ATOM 2134 C C . ARG A 1 262 ? -13.274 -0.372 17.517 1.00 97.81 262 ARG A C 1
ATOM 2136 O O . ARG A 1 262 ? -12.965 -1.508 17.887 1.00 97.81 262 ARG A O 1
ATOM 2143 N N . PHE A 1 263 ? -13.009 0.093 16.306 1.00 96.94 263 PHE A N 1
ATOM 2144 C CA . PHE A 1 263 ? -12.258 -0.630 15.293 1.00 96.94 263 PHE A CA 1
ATOM 2145 C C . PHE A 1 263 ? -10.897 0.023 15.060 1.00 96.94 263 PHE A C 1
ATOM 2147 O O . PHE A 1 263 ? -10.723 1.223 15.261 1.00 96.94 263 PHE A O 1
ATOM 2154 N N . ALA A 1 264 ? -9.953 -0.748 14.519 1.00 94.69 264 ALA A N 1
ATOM 2155 C CA . ALA A 1 264 ? -8.580 -0.317 14.254 1.00 94.69 264 ALA A CA 1
ATOM 2156 C C . ALA A 1 264 ? -8.457 0.915 13.330 1.00 94.69 264 ALA A C 1
ATOM 2158 O O . ALA A 1 264 ? -7.421 1.572 13.311 1.00 94.69 264 ALA A O 1
ATOM 2159 N N . ASN A 1 265 ? -9.504 1.258 12.571 1.00 94.69 265 ASN A N 1
ATOM 2160 C CA . ASN A 1 265 ? -9.555 2.483 11.763 1.00 94.69 265 ASN A CA 1
ATOM 2161 C C . ASN A 1 265 ? -10.097 3.710 12.523 1.00 94.69 265 ASN A C 1
ATOM 2163 O O . ASN A 1 265 ? -10.368 4.735 11.902 1.00 94.69 265 ASN A O 1
ATOM 2167 N N . GLY A 1 266 ? -10.322 3.597 13.832 1.00 95.06 266 GLY A N 1
ATOM 2168 C CA . GLY A 1 266 ? -10.867 4.647 14.688 1.00 95.06 266 GLY A CA 1
ATOM 2169 C C . GLY A 1 266 ? -12.388 4.806 14.633 1.00 95.06 266 GLY A C 1
ATOM 2170 O O . GLY A 1 266 ? -12.925 5.576 15.424 1.00 95.06 266 GLY A O 1
ATOM 2171 N N . LYS A 1 267 ? -13.101 4.090 13.749 1.00 96.25 267 LYS A N 1
ATOM 2172 C CA . LYS A 1 267 ? -14.571 4.094 13.760 1.00 96.25 267 LYS A CA 1
ATOM 2173 C C . LYS A 1 267 ? -15.090 3.346 14.982 1.00 96.25 267 LYS A C 1
ATOM 2175 O O . LYS A 1 267 ? -14.459 2.394 15.444 1.00 96.25 267 LYS A O 1
ATOM 2180 N N . SER A 1 268 ? -16.271 3.729 15.445 1.00 97.44 268 SER A N 1
ATOM 2181 C CA . SER A 1 268 ? -16.962 3.061 16.539 1.00 97.44 268 SER A CA 1
ATOM 2182 C C . SER A 1 268 ? -18.432 2.826 16.224 1.00 97.44 268 SER A C 1
ATOM 2184 O O . SER A 1 268 ? -19.021 3.476 15.362 1.00 97.44 268 SER A O 1
ATOM 2186 N N . GLU A 1 269 ? -19.005 1.851 16.916 1.00 97.81 269 GLU A N 1
ATOM 2187 C CA . GLU A 1 269 ? -20.432 1.557 16.929 1.00 97.81 269 GLU A CA 1
ATOM 2188 C C . GLU A 1 269 ? -20.852 1.229 18.363 1.00 97.81 269 GLU A C 1
ATOM 2190 O O . GLU A 1 269 ? -20.032 0.795 19.174 1.00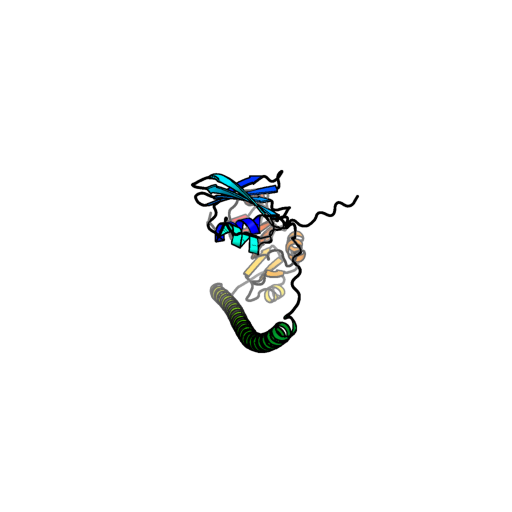 97.81 269 GLU A O 1
ATOM 2195 N N . TRP A 1 270 ? -22.120 1.441 18.702 1.00 98.31 270 TRP A N 1
ATOM 2196 C CA . TRP A 1 270 ? -22.588 1.249 20.070 1.00 98.31 270 TRP A CA 1
ATOM 2197 C C . TRP A 1 270 ? -24.096 1.015 20.144 1.00 98.31 270 TRP A C 1
ATOM 2199 O O . TRP A 1 270 ? -24.840 1.318 19.212 1.00 98.31 270 TRP A O 1
ATOM 2209 N N . VAL A 1 271 ? -24.523 0.485 21.286 1.00 98.06 271 VAL A N 1
ATOM 2210 C CA . VAL A 1 271 ? -25.906 0.451 21.765 1.00 98.06 271 VAL A CA 1
ATOM 2211 C C . VAL A 1 271 ? -25.872 0.939 23.208 1.00 98.06 271 VAL A C 1
ATOM 2213 O O . VAL A 1 271 ? -25.159 0.371 24.035 1.00 98.06 271 VAL A O 1
ATOM 2216 N N . GLY A 1 272 ? -26.612 2.004 23.500 1.00 97.44 272 GLY A N 1
ATOM 2217 C CA . GLY A 1 272 ? -26.598 2.667 24.799 1.00 97.44 272 GLY A CA 1
ATOM 2218 C C . GLY A 1 272 ? -27.727 3.690 24.935 1.00 97.44 272 GLY A C 1
ATOM 2219 O O . GLY A 1 272 ? -28.559 3.796 24.028 1.00 97.44 272 GLY A O 1
ATOM 2220 N N . PRO A 1 273 ? -27.761 4.432 26.052 1.00 98.00 273 PRO A N 1
ATOM 2221 C CA . PRO A 1 273 ? -28.770 5.455 26.293 1.00 98.00 273 PRO A CA 1
ATOM 2222 C C . PRO A 1 273 ? -28.748 6.572 25.245 1.00 98.00 273 PRO A C 1
ATOM 2224 O O . PRO A 1 273 ? -27.758 6.782 24.529 1.00 98.00 273 PRO A O 1
ATOM 2227 N N . LYS A 1 274 ? -29.878 7.277 25.128 1.00 98.19 274 LYS A N 1
ATOM 2228 C CA . LYS A 1 274 ? -30.093 8.294 24.090 1.00 98.19 274 LYS A CA 1
ATOM 2229 C C . LYS A 1 274 ? -29.044 9.404 24.179 1.00 98.19 274 LYS A C 1
ATOM 2231 O O . LYS A 1 274 ? -28.393 9.699 23.179 1.00 98.19 274 LYS A O 1
ATOM 2236 N N . ASP A 1 275 ? -28.798 9.904 25.383 1.00 98.19 275 ASP A N 1
ATOM 2237 C CA . ASP A 1 275 ? -27.836 10.976 25.644 1.00 98.19 275 ASP A CA 1
ATOM 2238 C C . ASP A 1 275 ? -26.404 10.572 25.255 1.00 98.19 275 ASP A C 1
ATOM 2240 O O . ASP A 1 275 ? -25.667 11.362 24.668 1.00 98.19 275 ASP A O 1
ATOM 2244 N N . MET A 1 276 ? -26.017 9.310 25.492 1.00 98.00 276 MET A N 1
ATOM 2245 C CA . MET A 1 276 ? -24.725 8.774 25.039 1.00 98.00 276 MET A CA 1
ATOM 2246 C C . MET A 1 276 ? -24.625 8.770 23.511 1.00 98.00 276 MET A C 1
ATOM 2248 O O . MET A 1 276 ? -23.572 9.072 22.947 1.00 98.00 276 MET A O 1
ATOM 2252 N N . THR A 1 277 ? -25.713 8.404 22.834 1.00 98.19 277 THR A N 1
ATOM 2253 C CA . THR A 1 277 ? -25.754 8.360 21.371 1.00 98.19 277 THR A CA 1
ATOM 2254 C C . THR A 1 277 ? -25.624 9.751 20.772 1.00 98.19 277 THR A C 1
ATOM 2256 O O . THR A 1 277 ? -24.825 9.934 19.855 1.00 98.19 277 THR A O 1
ATOM 2259 N N . GLU A 1 278 ? -26.338 10.733 21.318 1.00 98.19 278 GLU A N 1
ATOM 2260 C CA . GLU A 1 278 ? -26.223 12.131 20.904 1.00 98.19 278 GLU A CA 1
ATOM 2261 C C . GLU A 1 278 ? -24.806 12.668 21.149 1.00 98.19 278 GLU A C 1
ATOM 2263 O O . GLU A 1 278 ? -24.220 13.288 20.261 1.00 98.19 278 GLU A O 1
ATOM 2268 N N . LEU A 1 279 ? -24.207 12.367 22.306 1.00 97.62 279 LEU A N 1
ATOM 2269 C CA . LEU A 1 279 ? -22.833 12.760 22.622 1.00 97.62 279 LEU A CA 1
ATOM 2270 C C . LEU A 1 279 ? -21.819 12.188 21.618 1.00 97.62 279 LEU A C 1
ATOM 2272 O O . LEU A 1 279 ? -20.975 12.923 21.105 1.00 97.62 279 LEU A O 1
ATOM 2276 N N . LEU A 1 280 ? -21.898 10.887 21.321 1.00 97.50 280 LEU A N 1
ATOM 2277 C CA . LEU A 1 280 ? -20.957 10.206 20.425 1.00 97.50 280 LEU A CA 1
ATOM 2278 C C . LEU A 1 280 ? -21.157 10.561 18.944 1.00 97.50 280 LEU A C 1
ATOM 2280 O O . LEU A 1 280 ? -20.191 10.530 18.186 1.00 97.50 280 LEU A O 1
ATOM 2284 N N . GLN A 1 281 ? -22.373 10.917 18.521 1.00 97.56 281 GLN A N 1
ATOM 2285 C CA . GLN A 1 281 ? -22.637 11.392 17.155 1.00 97.56 281 GLN A CA 1
ATOM 2286 C C . GLN A 1 281 ? -22.139 12.820 16.923 1.00 97.56 281 GLN A C 1
ATOM 2288 O O . GLN A 1 281 ? -21.688 13.138 15.825 1.00 97.56 281 GLN A O 1
ATOM 2293 N N . ASN A 1 282 ? -22.218 13.671 17.948 1.00 97.19 282 ASN A N 1
ATOM 2294 C CA . ASN A 1 282 ? -21.895 15.093 17.835 1.00 97.19 282 ASN A CA 1
ATOM 2295 C C . ASN A 1 282 ? -20.436 15.424 18.182 1.00 97.19 282 ASN A C 1
ATOM 2297 O O . ASN A 1 282 ? -20.026 16.580 18.077 1.00 97.19 282 ASN A O 1
ATOM 2301 N N . THR A 1 283 ? -19.637 14.435 18.588 1.00 95.50 283 THR A N 1
ATOM 2302 C CA . THR A 1 283 ? -18.231 14.633 18.945 1.00 95.50 283 THR A CA 1
ATOM 2303 C C . THR A 1 283 ? -17.283 14.130 17.860 1.00 95.50 283 THR A C 1
ATOM 2305 O O . THR A 1 283 ? -17.482 13.079 17.259 1.00 95.50 283 THR A O 1
ATOM 2308 N N . ASN A 1 284 ? -16.199 14.869 17.628 1.00 94.81 284 ASN A N 1
ATOM 2309 C CA . ASN A 1 284 ? -15.060 14.427 16.817 1.00 94.81 284 ASN A CA 1
ATOM 2310 C C . ASN A 1 284 ? -13.915 13.864 17.682 1.00 94.81 284 ASN A C 1
ATOM 2312 O O . ASN A 1 284 ? -12.836 13.554 17.169 1.00 94.81 284 ASN A O 1
ATOM 2316 N N . ARG A 1 285 ? -14.132 13.769 18.997 1.00 95.25 285 ARG A N 1
ATOM 2317 C CA . ARG A 1 285 ? -13.122 13.359 19.969 1.00 95.25 285 ARG A CA 1
ATOM 2318 C C . ARG A 1 285 ? -12.967 11.844 19.953 1.00 95.25 285 ARG A C 1
ATOM 2320 O O . ARG A 1 285 ? -13.933 11.093 19.825 1.00 95.25 285 ARG A O 1
ATOM 2327 N N . LYS A 1 286 ? -11.731 11.376 20.117 1.00 95.56 286 LYS A N 1
ATOM 2328 C CA . LYS A 1 286 ? -11.436 9.943 20.176 1.00 95.56 286 LYS A CA 1
ATOM 2329 C C . LYS A 1 286 ? -11.747 9.406 21.563 1.00 95.56 286 LYS A C 1
ATOM 2331 O O . LYS A 1 286 ? -11.175 9.857 22.551 1.00 95.56 286 LYS A O 1
ATOM 2336 N N . VAL A 1 287 ? -12.633 8.420 21.631 1.00 97.06 287 VAL A N 1
ATOM 2337 C CA . VAL A 1 287 ? -12.954 7.718 22.876 1.00 97.06 287 VAL A CA 1
ATOM 2338 C C . VAL A 1 287 ? -11.804 6.786 23.250 1.00 97.06 287 VAL A C 1
ATOM 2340 O O . VAL A 1 287 ? -11.434 5.898 22.475 1.00 97.06 287 VAL A O 1
ATOM 2343 N N . LYS A 1 288 ? -11.271 6.968 24.458 1.00 95.88 288 LYS A N 1
ATOM 2344 C CA . LYS A 1 288 ? -10.239 6.129 25.072 1.00 95.88 288 LYS A CA 1
ATOM 2345 C C . LYS A 1 288 ? -10.841 4.899 25.748 1.00 95.88 288 LYS A C 1
ATOM 2347 O O . LYS A 1 288 ? -10.327 3.802 25.549 1.00 95.88 288 LYS A O 1
ATOM 2352 N N . SER A 1 289 ? -11.913 5.074 26.519 1.00 96.88 289 SER A N 1
ATOM 2353 C CA . SER A 1 289 ? -12.613 3.974 27.193 1.00 96.88 289 SER A CA 1
ATOM 2354 C C . SER A 1 289 ? -14.063 4.324 27.509 1.00 96.88 289 SER A C 1
ATOM 2356 O O . SER A 1 289 ? -14.388 5.491 27.719 1.00 96.88 289 SER A O 1
ATOM 2358 N N . VAL A 1 290 ? -14.907 3.299 27.599 1.00 98.06 290 VAL A N 1
ATOM 2359 C CA . VAL A 1 290 ? -16.307 3.393 28.022 1.00 98.06 290 VAL A CA 1
ATOM 2360 C C . VAL A 1 290 ? -16.535 2.409 29.166 1.00 98.06 290 VAL A C 1
ATOM 2362 O O . VAL A 1 290 ? -16.086 1.267 29.099 1.00 98.06 290 VAL A O 1
ATOM 2365 N N . ALA A 1 291 ? -17.243 2.843 30.201 1.00 97.88 291 ALA A N 1
ATOM 2366 C CA . ALA A 1 291 ? -17.768 1.982 31.251 1.00 97.88 291 ALA A CA 1
ATOM 2367 C C . ALA A 1 291 ? -19.281 2.190 31.347 1.00 97.88 291 ALA A C 1
ATOM 2369 O O . ALA A 1 291 ? -19.756 3.324 31.358 1.00 97.88 291 ALA A O 1
ATOM 2370 N N . PHE A 1 292 ? -20.036 1.098 31.405 1.00 97.88 292 PHE A N 1
ATOM 2371 C CA . PHE A 1 292 ? -21.476 1.138 31.634 1.00 97.88 292 PHE A CA 1
ATOM 2372 C C . PHE A 1 292 ? -21.748 0.909 33.121 1.00 97.88 292 PHE A C 1
ATOM 2374 O O . PHE A 1 292 ? -21.142 0.019 33.719 1.00 97.88 292 PHE A O 1
ATOM 2381 N N . GLY A 1 293 ? -22.631 1.714 33.713 1.00 96.75 293 GLY A N 1
ATOM 2382 C CA . GLY A 1 293 ? -23.123 1.478 35.071 1.00 96.75 293 GLY A CA 1
ATOM 2383 C C . GLY A 1 293 ? -24.190 0.382 35.103 1.00 96.75 293 GLY A C 1
ATOM 2384 O O . GLY A 1 293 ? -24.454 -0.265 34.089 1.00 96.75 293 GLY A O 1
ATOM 2385 N N . GLU A 1 294 ? -24.805 0.153 36.261 1.00 94.50 294 GLU A N 1
ATOM 2386 C CA . GLU A 1 294 ? -25.842 -0.875 36.426 1.00 94.50 294 GLU A CA 1
ATOM 2387 C C . GLU A 1 294 ? -27.102 -0.551 35.609 1.00 94.50 294 GLU A C 1
ATOM 2389 O O . GLU A 1 294 ? -27.561 -1.382 34.817 1.00 94.50 294 GLU A O 1
ATOM 2394 N N . ASP A 1 295 ? -27.586 0.687 35.727 1.00 95.75 295 ASP A N 1
ATOM 2395 C CA . ASP A 1 295 ? -28.763 1.184 35.019 1.00 95.75 295 ASP A CA 1
ATOM 2396 C C . ASP A 1 295 ? -28.465 1.508 33.558 1.00 95.75 295 ASP A C 1
ATOM 2398 O O . ASP A 1 295 ? -27.371 1.981 33.226 1.00 95.75 295 ASP A O 1
ATOM 2402 N N . PHE A 1 296 ? -29.474 1.346 32.694 1.00 95.56 296 PHE A N 1
ATOM 2403 C CA . PHE A 1 296 ? -29.361 1.611 31.255 1.00 95.56 296 PHE A CA 1
ATOM 2404 C C . PHE A 1 296 ? -28.845 3.024 30.945 1.00 95.56 296 PHE A C 1
ATOM 2406 O O . PHE A 1 296 ? -28.003 3.180 30.060 1.00 95.56 296 PHE A O 1
ATOM 2413 N N . GLU A 1 297 ? -29.283 4.016 31.722 1.00 97.69 297 GLU A N 1
ATOM 2414 C CA . GLU A 1 297 ? -28.967 5.440 31.543 1.00 97.69 297 GLU A CA 1
ATOM 2415 C C . GLU A 1 297 ? -27.588 5.850 32.078 1.00 97.69 297 GLU A C 1
ATOM 2417 O O . GLU A 1 297 ? -27.105 6.942 31.788 1.00 97.69 297 GLU A O 1
ATOM 2422 N N . THR A 1 298 ? -26.915 4.984 32.841 1.00 97.56 298 THR A N 1
ATOM 2423 C CA . THR A 1 298 ? -25.640 5.331 33.482 1.00 97.56 298 THR A CA 1
ATOM 2424 C C . THR A 1 298 ? -24.448 4.834 32.672 1.00 97.56 298 THR A C 1
ATOM 2426 O O . THR A 1 298 ? -24.329 3.650 32.339 1.00 97.56 298 THR A O 1
ATOM 2429 N N . TYR A 1 299 ? -23.541 5.752 32.347 1.00 97.94 299 TYR A N 1
ATOM 2430 C CA . TYR A 1 299 ? -22.319 5.472 31.602 1.00 97.94 299 TYR A CA 1
ATOM 2431 C C . TYR A 1 299 ? -21.219 6.479 31.954 1.00 97.94 299 TYR A C 1
ATOM 2433 O O . TYR A 1 299 ? -21.480 7.568 32.460 1.00 97.94 299 TYR A O 1
ATOM 2441 N N . PHE A 1 300 ? -19.974 6.111 31.669 1.00 97.56 300 PHE A N 1
ATOM 2442 C CA . PHE A 1 300 ? -18.804 6.963 31.821 1.00 97.56 300 PHE A CA 1
ATOM 2443 C C . PHE A 1 300 ? -17.902 6.806 30.596 1.00 97.56 300 PHE A C 1
ATOM 2445 O O . PHE A 1 300 ? -17.535 5.688 30.229 1.00 97.56 300 PHE A O 1
ATOM 2452 N N . ILE A 1 301 ? -17.557 7.920 29.951 1.00 97.69 301 ILE A N 1
ATOM 2453 C CA . ILE A 1 301 ? -16.699 7.947 28.762 1.00 97.69 301 ILE A CA 1
ATOM 2454 C C . ILE A 1 301 ? -15.457 8.764 29.085 1.00 97.69 301 ILE A C 1
ATOM 2456 O O . ILE A 1 301 ? -15.551 9.886 29.569 1.00 97.69 301 ILE A O 1
ATOM 2460 N N . VAL A 1 302 ? -14.295 8.199 28.774 1.00 97.19 302 VAL A N 1
ATOM 2461 C CA . VAL A 1 302 ? -13.014 8.905 28.809 1.00 97.19 302 VAL A CA 1
ATOM 2462 C C . VAL A 1 302 ? -12.577 9.126 27.373 1.00 97.19 302 VAL A C 1
ATOM 2464 O O . VAL A 1 302 ? -12.487 8.162 26.607 1.00 97.19 302 VAL A O 1
ATOM 2467 N N . PHE A 1 303 ? -12.268 10.364 27.008 1.00 96.94 303 PHE A N 1
ATOM 2468 C CA . PHE A 1 303 ? -11.674 10.697 25.717 1.00 96.94 303 PHE A CA 1
ATOM 2469 C C . PHE A 1 303 ? -10.137 10.724 25.808 1.00 96.94 303 PHE A C 1
ATOM 2471 O O . PHE A 1 303 ? -9.556 10.774 26.893 1.00 96.94 303 PHE A O 1
ATOM 2478 N N . GLU A 1 304 ? -9.446 10.608 24.673 1.00 94.69 304 GLU A N 1
ATOM 2479 C CA . GLU A 1 304 ? -7.973 10.549 24.627 1.00 94.69 304 GLU A CA 1
ATOM 2480 C C . GLU A 1 304 ? -7.293 11.830 25.128 1.00 94.69 304 GLU A C 1
ATOM 2482 O O . GLU A 1 304 ? -6.186 11.769 25.658 1.00 94.69 304 GLU A O 1
ATOM 2487 N N . ASP A 1 305 ? -7.966 12.966 24.997 1.00 94.81 305 ASP A N 1
ATOM 2488 C CA . ASP A 1 305 ? -7.548 14.292 25.458 1.00 94.81 305 ASP A CA 1
ATOM 2489 C C . ASP A 1 305 ? -7.901 14.565 26.937 1.00 94.81 305 ASP A C 1
ATOM 2491 O O . ASP A 1 305 ? -7.560 15.624 27.457 1.00 94.81 305 ASP A O 1
ATOM 2495 N N . GLY A 1 306 ? -8.519 13.604 27.638 1.00 83.06 306 GLY A N 1
ATOM 2496 C CA . GLY A 1 306 ? -8.655 13.602 29.099 1.00 83.06 306 GLY A CA 1
ATOM 2497 C C . GLY A 1 306 ? -9.855 14.352 29.689 1.00 83.06 306 GLY A C 1
ATOM 2498 O O . GLY A 1 306 ? -10.016 14.314 30.908 1.00 83.06 306 GLY A O 1
ATOM 2499 N N . TYR A 1 307 ? -10.696 14.977 28.863 1.00 62.78 307 TYR A N 1
ATOM 2500 C CA . TYR A 1 307 ? -11.937 15.662 29.275 1.00 62.78 307 TYR A CA 1
ATOM 2501 C C . TYR A 1 307 ? -13.175 15.032 28.649 1.00 62.78 307 TYR A C 1
ATOM 2503 O O . TYR A 1 307 ? -12.987 14.206 27.739 1.00 62.78 307 TYR A O 1
#